Protein AF-A0A6A4BHE4-F1 (afdb_monomer)

InterPro domains:
  IPR054722 Retrovirus-related Pol polyprotein from transposon TNT 1-94-like, beta-barrel domain [PF22936] (3-88)

Foldseek 3Di:
DKAFEDQVDPAWADQDPQQFDPKDWDQPDWDQDLLRAIDHRFIFGKWWWWAAFPVHRPDTDTDIDGRHTHDNPDPHTYDHPNVLVVVVWDWDWDDDPNWTWIWTDDDPGIFIFTQDPNTTMGDTDIDRDDDPPPDDDDDDDDDDDDDDDDPPPDDGPPDDVVSSCCSNDVPPDPVVVVVCVVVVVDPPPDDPPPPPPDDDD

Solvent-accessible surface area (backbone atoms only — not comparable to full-atom values): 12285 Å² total; per-residue (Å²): 93,62,31,34,61,31,79,90,34,79,49,35,35,34,37,55,74,78,44,44,41,86,67,42,72,37,85,84,58,74,46,72,46,69,77,43,48,75,42,63,65,46,42,26,15,29,36,39,34,37,31,57,27,65,86,40,77,89,41,77,40,79,46,78,43,71,68,26,35,57,38,74,83,45,93,62,26,33,39,14,44,55,47,39,43,75,73,59,34,44,82,44,77,50,69,57,95,88,40,52,32,36,36,44,33,44,96,95,45,36,39,65,19,47,55,52,96,94,37,38,34,36,68,34,42,67,49,69,75,79,79,77,79,73,90,71,80,89,78,86,78,91,76,89,81,91,83,80,92,75,86,78,84,72,81,76,84,76,67,52,71,64,56,31,48,45,57,60,42,72,86,58,53,70,73,60,51,53,53,43,61,76,63,62,77,53,93,85,79,72,86,78,76,75,86,84,81,83,77,86,131

Radius of gyration: 22.97 Å; Cα contacts (8 Å, |Δi|>4): 317; chains: 1; bounding box: 51×71×51 Å

Structure (mmCIF, N/CA/C/O backbone):
data_AF-A0A6A4BHE4-F1
#
_entry.id   AF-A0A6A4BHE4-F1
#
loop_
_atom_site.group_PDB
_atom_site.id
_atom_site.type_symbol
_atom_site.label_atom_id
_atom_site.label_alt_id
_atom_site.label_comp_id
_atom_site.label_asym_id
_atom_site.label_entity_id
_atom_site.label_seq_id
_atom_site.pdbx_PDB_ins_code
_atom_site.Cartn_x
_atom_site.Cartn_y
_atom_site.Cartn_z
_atom_site.occupancy
_atom_site.B_iso_or_equiv
_atom_site.auth_seq_id
_atom_site.auth_comp_id
_atom_site.auth_asym_id
_atom_site.auth_atom_id
_atom_site.pdbx_PDB_model_num
ATOM 1 N N . MET A 1 1 ? 7.976 -1.804 11.018 1.00 89.88 1 MET A N 1
ATOM 2 C CA . MET A 1 1 ? 8.073 -1.069 9.736 1.00 89.88 1 MET A CA 1
ATOM 3 C C . MET A 1 1 ? 6.755 -0.355 9.474 1.00 89.88 1 MET A C 1
ATOM 5 O O . MET A 1 1 ? 5.760 -0.693 10.109 1.00 89.88 1 MET A O 1
ATOM 9 N N . GLU A 1 2 ? 6.736 0.619 8.569 1.00 94.19 2 GLU A N 1
ATOM 10 C CA . GLU A 1 2 ? 5.513 1.347 8.215 1.00 94.19 2 GLU A CA 1
ATOM 11 C C . GLU A 1 2 ? 5.258 1.286 6.711 1.00 94.19 2 GLU A C 1
ATOM 13 O O . GLU A 1 2 ? 6.200 1.208 5.915 1.00 94.19 2 GLU A O 1
ATOM 18 N N . TRP A 1 3 ? 3.974 1.302 6.360 1.00 97.06 3 TRP A N 1
ATOM 19 C CA . TRP A 1 3 ? 3.484 1.352 4.990 1.00 97.06 3 TRP A CA 1
ATOM 20 C C . TRP A 1 3 ? 2.522 2.522 4.823 1.00 97.06 3 TRP A C 1
ATOM 22 O O . TRP A 1 3 ? 1.610 2.698 5.631 1.00 97.06 3 TRP A O 1
ATOM 32 N N . VAL A 1 4 ? 2.725 3.322 3.785 1.00 97.75 4 VAL A N 1
ATOM 33 C CA . VAL A 1 4 ? 1.902 4.487 3.462 1.00 97.75 4 VAL A CA 1
ATOM 34 C C . VAL A 1 4 ? 0.798 4.073 2.500 1.00 97.75 4 VAL A C 1
ATOM 36 O O . VAL A 1 4 ? 1.089 3.479 1.470 1.00 97.75 4 VAL A O 1
ATOM 39 N N . LEU A 1 5 ? -0.455 4.411 2.804 1.00 98.00 5 LEU A N 1
ATOM 40 C CA . LEU A 1 5 ? -1.545 4.281 1.836 1.00 98.00 5 LEU A CA 1
ATOM 41 C C . LEU A 1 5 ? -1.393 5.343 0.745 1.00 98.00 5 LEU A C 1
ATOM 43 O O . LEU A 1 5 ? -1.366 6.537 1.055 1.00 98.00 5 LEU A O 1
ATOM 47 N N . ASP A 1 6 ? -1.319 4.900 -0.505 1.00 96.50 6 ASP A N 1
ATOM 48 C CA . ASP A 1 6 ? -1.096 5.753 -1.665 1.00 96.50 6 ASP A CA 1
ATOM 49 C C . ASP A 1 6 ? -2.110 5.441 -2.771 1.00 96.50 6 ASP A C 1
ATOM 51 O O . ASP A 1 6 ? -2.195 4.316 -3.262 1.00 96.50 6 ASP A O 1
ATOM 55 N N . SER A 1 7 ? -2.903 6.446 -3.144 1.00 95.44 7 SER A N 1
ATOM 56 C CA . SER A 1 7 ? -3.890 6.348 -4.222 1.00 95.44 7 SER A CA 1
ATOM 57 C C . SER A 1 7 ? -3.300 6.588 -5.608 1.00 95.44 7 SER A C 1
ATOM 59 O O . SER A 1 7 ? -3.967 6.300 -6.590 1.00 95.44 7 SER A O 1
ATOM 61 N N . ALA A 1 8 ? -2.093 7.152 -5.696 1.00 93.00 8 ALA A N 1
ATOM 62 C CA . ALA A 1 8 ? -1.412 7.402 -6.966 1.00 93.00 8 ALA A CA 1
ATOM 63 C C . ALA A 1 8 ? -0.515 6.230 -7.394 1.00 93.00 8 ALA A C 1
ATOM 65 O O . ALA A 1 8 ? 0.128 6.294 -8.436 1.00 93.00 8 ALA A O 1
ATOM 66 N N . SER A 1 9 ? -0.431 5.182 -6.572 1.00 93.31 9 SER A N 1
ATOM 67 C CA . SER A 1 9 ? 0.378 4.003 -6.851 1.00 93.31 9 SER A CA 1
ATOM 68 C C . SER A 1 9 ? -0.501 2.848 -7.321 1.00 93.31 9 SER A C 1
ATOM 70 O O . SER A 1 9 ? -1.435 2.458 -6.620 1.00 93.31 9 SER A O 1
ATOM 72 N N . ASP A 1 10 ? -0.160 2.260 -8.467 1.00 93.31 10 ASP A N 1
ATOM 73 C CA . ASP A 1 10 ? -0.882 1.115 -9.044 1.00 93.31 10 ASP A CA 1
ATOM 74 C C . ASP A 1 10 ? -0.478 -0.230 -8.423 1.00 93.31 10 ASP A C 1
ATOM 76 O O . ASP A 1 10 ? -1.189 -1.225 -8.561 1.00 93.31 10 ASP A O 1
ATOM 80 N N . VAL A 1 11 ? 0.672 -0.274 -7.739 1.00 94.88 11 VAL A N 1
ATOM 81 C CA . VAL A 1 11 ? 1.256 -1.491 -7.160 1.00 94.88 11 VAL A CA 1
ATOM 82 C C . VAL A 1 11 ? 1.761 -1.250 -5.744 1.00 94.88 11 VAL A C 1
ATOM 84 O O . VAL A 1 11 ? 2.110 -0.140 -5.353 1.00 94.88 11 VAL A O 1
ATOM 87 N N . HIS A 1 12 ? 1.843 -2.308 -4.945 1.00 97.12 12 HIS A N 1
ATOM 88 C CA . HIS A 1 12 ? 2.562 -2.234 -3.678 1.00 97.12 12 HIS A CA 1
ATOM 89 C C . HIS A 1 12 ? 4.058 -2.025 -3.921 1.00 97.12 12 HIS A C 1
ATOM 91 O O . HIS A 1 12 ? 4.633 -2.656 -4.806 1.00 97.12 12 HIS A O 1
ATOM 97 N N . VAL A 1 13 ? 4.705 -1.194 -3.101 1.00 96.19 13 VAL A N 1
ATOM 98 C CA . VAL A 1 13 ? 6.148 -0.926 -3.203 1.00 96.19 13 VAL A CA 1
ATOM 99 C C . VAL A 1 13 ? 6.829 -1.216 -1.875 1.00 96.19 13 VAL A C 1
ATOM 101 O O . VAL A 1 13 ? 6.371 -0.765 -0.827 1.00 96.19 13 VAL A O 1
ATOM 104 N N . CYS A 1 14 ? 7.952 -1.928 -1.912 1.00 95.94 14 CYS A N 1
ATOM 105 C CA . CYS A 1 14 ? 8.791 -2.182 -0.752 1.00 95.94 14 CYS A CA 1
ATOM 106 C C . CYS A 1 14 ? 10.237 -1.753 -1.004 1.00 95.94 14 CYS A C 1
ATOM 108 O O . CYS A 1 14 ? 10.821 -2.069 -2.040 1.00 95.94 14 CYS A O 1
ATOM 110 N N . ASN A 1 15 ? 10.843 -1.076 -0.029 1.00 94.31 15 ASN A N 1
ATOM 111 C CA . ASN A 1 15 ? 12.231 -0.617 -0.117 1.00 94.31 15 ASN A CA 1
ATOM 112 C C . ASN A 1 15 ? 13.251 -1.556 0.541 1.00 94.31 15 ASN A C 1
ATOM 114 O O . ASN A 1 15 ? 14.454 -1.308 0.484 1.00 94.31 15 ASN A O 1
ATOM 118 N N . GLN A 1 16 ? 12.802 -2.661 1.139 1.00 93.25 16 GLN A N 1
ATOM 119 C CA . GLN A 1 16 ? 13.656 -3.587 1.883 1.00 93.25 16 GLN A CA 1
ATOM 120 C C . GLN A 1 16 ? 13.690 -4.966 1.227 1.00 93.25 16 GLN A C 1
ATOM 122 O O . GLN A 1 16 ? 12.718 -5.714 1.241 1.00 93.25 16 GLN A O 1
ATOM 127 N N . ARG A 1 17 ? 14.856 -5.356 0.703 1.00 91.88 17 ARG A N 1
ATOM 128 C CA . ARG A 1 17 ? 15.021 -6.656 0.034 1.00 91.88 17 ARG A CA 1
ATOM 129 C C . ARG A 1 17 ? 14.795 -7.846 0.970 1.00 91.88 17 ARG A C 1
ATOM 131 O O . ARG A 1 17 ? 14.324 -8.883 0.514 1.00 91.88 17 ARG A O 1
ATOM 138 N N . SER A 1 18 ? 15.154 -7.697 2.247 1.00 90.62 18 SER A N 1
ATOM 139 C CA . SER A 1 18 ? 15.149 -8.757 3.265 1.00 90.62 18 SER A CA 1
ATOM 140 C C . SER A 1 18 ? 13.754 -9.203 3.705 1.00 90.62 18 SER A C 1
ATOM 142 O O . SER A 1 18 ? 13.626 -10.287 4.268 1.00 90.62 18 SER A O 1
ATOM 144 N N . VAL A 1 19 ? 12.721 -8.388 3.467 1.00 91.56 19 VAL A N 1
ATOM 145 C CA . VAL A 1 19 ? 11.331 -8.728 3.819 1.00 91.56 19 VAL A CA 1
ATOM 146 C C . VAL A 1 19 ? 10.573 -9.398 2.674 1.00 91.56 19 VAL A C 1
ATOM 148 O O . VAL A 1 19 ? 9.497 -9.946 2.897 1.00 91.56 19 VAL A O 1
ATOM 151 N N . LEU A 1 20 ? 11.131 -9.352 1.462 1.00 93.19 20 LEU A N 1
ATOM 152 C CA . LEU A 1 20 ? 10.553 -9.960 0.272 1.00 93.19 20 LEU A CA 1
ATOM 153 C C . LEU A 1 20 ? 10.987 -11.424 0.150 1.00 93.19 20 LEU A C 1
ATOM 155 O O . LEU A 1 20 ? 12.178 -11.741 0.217 1.00 93.19 20 LEU A O 1
ATOM 159 N N . HIS A 1 21 ? 10.033 -12.301 -0.137 1.00 93.56 21 HIS A N 1
ATOM 160 C CA . HIS A 1 21 ? 10.270 -13.688 -0.537 1.00 93.56 21 HIS A CA 1
ATOM 161 C C . HIS A 1 21 ? 9.753 -13.938 -1.962 1.00 93.56 21 HIS A C 1
ATOM 163 O O . HIS A 1 21 ? 9.083 -13.086 -2.539 1.00 93.56 21 HIS A O 1
ATOM 169 N N . ASN A 1 22 ? 10.100 -15.084 -2.560 1.00 93.69 22 ASN A N 1
ATOM 170 C CA . ASN A 1 22 ? 9.751 -15.427 -3.954 1.00 93.69 22 ASN A CA 1
ATOM 171 C C . ASN A 1 22 ? 10.131 -14.341 -4.974 1.00 93.69 22 ASN A C 1
ATOM 173 O O . ASN A 1 22 ? 9.391 -14.050 -5.918 1.00 93.69 22 ASN A O 1
ATOM 177 N N . VAL A 1 23 ? 11.278 -13.701 -4.749 1.00 94.69 23 VAL A N 1
ATOM 178 C CA . VAL A 1 23 ? 11.678 -12.556 -5.560 1.00 94.69 23 VAL A CA 1
ATOM 179 C C . VAL A 1 23 ? 12.165 -12.996 -6.917 1.00 94.69 23 VAL A C 1
ATOM 181 O O . VAL A 1 23 ? 12.976 -13.912 -7.041 1.00 94.69 23 VAL A O 1
ATOM 184 N N . ARG A 1 24 ? 11.678 -12.286 -7.920 1.00 95.25 24 ARG A N 1
ATOM 185 C CA . ARG A 1 24 ? 11.905 -12.557 -9.326 1.00 95.25 24 ARG A CA 1
ATOM 186 C C . ARG A 1 24 ? 11.903 -11.253 -10.099 1.00 95.25 24 ARG A C 1
ATOM 188 O O . ARG A 1 24 ? 11.480 -10.218 -9.590 1.00 95.25 24 ARG A O 1
ATOM 195 N N . LYS A 1 25 ? 12.392 -11.329 -11.323 1.00 94.38 25 LYS A N 1
ATOM 196 C CA . LYS A 1 25 ? 12.334 -10.231 -12.272 1.00 94.38 25 LYS A CA 1
ATOM 197 C C . LYS A 1 25 ? 10.941 -10.185 -12.900 1.00 94.38 25 LYS A C 1
ATOM 199 O O . LYS A 1 25 ? 10.389 -11.240 -13.216 1.00 94.38 25 LYS A O 1
ATOM 204 N N . ASP A 1 26 ? 10.373 -8.997 -13.030 1.00 91.12 26 ASP A N 1
ATOM 205 C CA . ASP A 1 26 ? 9.157 -8.761 -13.796 1.00 91.12 26 ASP A CA 1
ATOM 206 C C . ASP A 1 26 ? 9.546 -8.297 -15.201 1.00 91.12 26 ASP A C 1
ATOM 208 O O . ASP A 1 26 ? 10.020 -7.181 -15.398 1.00 91.12 26 ASP A O 1
ATOM 212 N N . GLU A 1 27 ? 9.392 -9.201 -16.164 1.00 87.25 27 GLU A N 1
ATOM 213 C CA . GLU A 1 27 ? 9.728 -8.973 -17.576 1.00 87.25 27 GLU A CA 1
ATOM 214 C C . GLU A 1 27 ? 8.494 -8.569 -18.401 1.00 87.25 27 GLU A C 1
ATOM 216 O O . GLU A 1 27 ? 8.580 -8.402 -19.617 1.00 87.25 27 GLU A O 1
ATOM 221 N N . VAL A 1 28 ? 7.324 -8.466 -17.761 1.00 85.44 28 VAL A N 1
ATOM 222 C CA . VAL A 1 28 ? 6.039 -8.241 -18.436 1.00 85.44 28 VAL A CA 1
ATOM 223 C C . VAL A 1 28 ? 5.588 -6.792 -18.291 1.00 85.44 28 VAL A C 1
ATOM 225 O O . VAL A 1 28 ? 5.009 -6.235 -19.224 1.00 85.44 28 VAL A O 1
ATOM 228 N N . HIS A 1 29 ? 5.842 -6.178 -17.134 1.00 87.06 29 HIS A N 1
ATOM 229 C CA . HIS A 1 29 ? 5.351 -4.841 -16.818 1.00 87.06 29 HIS A CA 1
ATOM 230 C C . HIS A 1 29 ? 6.425 -3.755 -16.948 1.00 87.06 29 HIS A C 1
ATOM 232 O O . HIS A 1 29 ? 7.614 -3.976 -16.725 1.00 87.06 29 HIS A O 1
ATOM 238 N N . PHE A 1 30 ? 5.961 -2.543 -17.255 1.00 85.12 30 PHE A N 1
ATOM 239 C CA . PHE A 1 30 ? 6.752 -1.316 -17.241 1.00 85.12 30 PHE A CA 1
ATOM 240 C C . PHE A 1 30 ? 6.314 -0.486 -16.035 1.00 85.12 30 PHE A C 1
ATOM 242 O O . PHE A 1 30 ? 5.123 -0.235 -15.853 1.00 85.12 30 PHE A O 1
ATOM 249 N N . PHE A 1 31 ? 7.267 -0.036 -15.227 1.00 85.44 31 PHE A N 1
ATOM 250 C CA . PHE A 1 31 ? 7.008 0.751 -14.027 1.00 85.44 31 PHE A CA 1
ATOM 251 C C . PHE A 1 31 ? 7.439 2.193 -14.256 1.00 85.44 31 PHE A C 1
ATOM 253 O O . PHE A 1 31 ? 8.624 2.470 -14.440 1.00 85.44 31 PHE A O 1
ATOM 260 N N . GLN A 1 32 ? 6.496 3.130 -14.224 1.00 85.50 32 GLN A N 1
ATOM 261 C CA . GLN A 1 32 ? 6.826 4.550 -14.269 1.00 85.50 32 GLN A CA 1
ATOM 262 C C . GLN A 1 32 ? 7.002 5.088 -12.849 1.00 85.50 32 GLN A C 1
ATOM 264 O O . GLN A 1 32 ? 6.069 5.104 -12.049 1.00 85.50 32 GLN A O 1
ATOM 269 N N . GLY A 1 33 ? 8.223 5.509 -12.523 1.00 79.81 33 GLY A N 1
ATOM 270 C CA . GLY A 1 33 ? 8.521 6.132 -11.239 1.00 79.81 33 GLY A CA 1
ATOM 271 C C . GLY A 1 33 ? 8.035 7.580 -11.162 1.00 79.81 33 GLY A C 1
ATOM 272 O O . GLY A 1 33 ? 7.815 8.246 -12.174 1.00 79.81 33 GLY A O 1
ATOM 273 N N . TYR A 1 34 ? 7.973 8.119 -9.942 1.00 72.25 34 TYR A N 1
ATOM 274 C CA . TYR A 1 34 ? 7.701 9.546 -9.702 1.00 72.25 34 TYR A CA 1
ATOM 275 C C . TYR A 1 34 ? 8.764 10.476 -10.320 1.00 72.25 34 TYR A C 1
ATOM 277 O O . TYR A 1 34 ? 8.548 11.675 -10.476 1.00 72.25 34 TYR A O 1
ATOM 285 N N . ASP A 1 35 ? 9.940 9.936 -10.654 1.00 74.69 35 ASP A N 1
ATOM 286 C CA . ASP A 1 35 ? 11.012 10.646 -11.350 1.00 74.69 35 ASP A CA 1
ATOM 287 C C . ASP A 1 35 ? 10.723 10.841 -12.850 1.00 74.69 35 ASP A C 1
ATOM 289 O O . ASP A 1 35 ? 11.516 11.504 -13.533 1.00 74.69 35 ASP A O 1
ATOM 293 N N . GLY A 1 36 ? 9.601 10.294 -13.333 1.00 74.50 36 GLY A N 1
ATOM 294 C CA . GLY A 1 36 ? 9.151 10.292 -14.719 1.00 74.50 36 GLY A CA 1
ATOM 295 C C . GLY A 1 36 ? 9.810 9.215 -15.577 1.00 74.50 36 GLY A C 1
ATOM 296 O O . GLY A 1 36 ? 9.470 9.087 -16.752 1.00 74.50 36 GLY A O 1
ATOM 297 N N . ASN A 1 37 ? 10.742 8.437 -15.018 1.00 77.75 37 ASN A N 1
ATOM 298 C CA . ASN A 1 37 ? 11.444 7.405 -15.764 1.00 77.75 37 ASN A CA 1
ATOM 299 C C . ASN A 1 37 ? 10.615 6.122 -15.782 1.00 77.75 37 ASN A C 1
ATOM 301 O O . ASN A 1 37 ? 10.235 5.599 -14.733 1.00 77.75 37 ASN A O 1
ATOM 305 N N . ALA A 1 38 ? 10.393 5.592 -16.982 1.00 81.88 38 ALA A N 1
ATOM 306 C CA . ALA A 1 38 ? 9.943 4.223 -17.146 1.00 81.88 38 ALA A CA 1
ATOM 307 C C . ALA A 1 38 ? 11.112 3.272 -16.868 1.00 81.88 38 ALA A C 1
ATOM 309 O O . ALA A 1 38 ? 12.238 3.489 -17.330 1.00 81.88 38 ALA A O 1
ATOM 310 N N . ARG A 1 39 ? 10.835 2.233 -16.090 1.00 84.44 39 ARG A N 1
ATOM 311 C CA . ARG A 1 39 ? 11.767 1.169 -15.753 1.00 84.44 39 ARG A CA 1
ATOM 312 C C . ARG A 1 39 ? 11.141 -0.156 -16.145 1.00 84.44 39 ARG A C 1
ATOM 314 O O . ARG A 1 39 ? 9.984 -0.428 -15.839 1.00 84.44 39 ARG A O 1
ATOM 321 N N . GLU A 1 40 ? 11.917 -0.944 -16.857 1.00 84.88 40 GLU A N 1
ATOM 322 C CA . GLU A 1 40 ? 11.604 -2.323 -17.205 1.00 84.88 40 GLU A CA 1
ATOM 323 C C . GLU A 1 40 ? 12.394 -3.233 -16.279 1.00 84.88 40 GLU A C 1
ATOM 325 O O . GLU A 1 40 ? 13.343 -2.779 -15.628 1.00 84.88 40 GLU A O 1
ATOM 330 N N . ASP A 1 41 ? 12.082 -4.529 -16.301 1.00 84.69 41 ASP A N 1
ATOM 331 C CA . ASP A 1 41 ? 13.001 -5.531 -15.768 1.00 84.69 41 ASP A CA 1
ATOM 332 C C . ASP A 1 41 ? 13.242 -5.397 -14.247 1.00 84.69 41 ASP A C 1
ATOM 334 O O . ASP A 1 41 ? 14.263 -5.848 -13.715 1.00 84.69 41 ASP A O 1
ATOM 338 N N . GLU A 1 42 ? 12.291 -4.773 -13.549 1.00 92.06 42 GLU A N 1
ATOM 339 C CA . GLU A 1 42 ? 12.341 -4.521 -12.114 1.00 92.06 42 GLU A CA 1
ATOM 340 C C . GLU A 1 42 ? 12.092 -5.801 -11.311 1.00 92.06 42 GLU A C 1
ATOM 342 O O . GLU A 1 42 ? 11.513 -6.779 -11.785 1.00 92.06 42 GLU A O 1
ATOM 347 N N . TYR A 1 43 ? 12.534 -5.813 -10.056 1.00 94.50 43 TYR A N 1
ATOM 348 C CA . TYR A 1 43 ? 12.308 -6.961 -9.185 1.00 94.50 43 TYR A CA 1
ATOM 349 C C . TYR A 1 43 ? 10.972 -6.839 -8.462 1.00 94.50 43 TYR A C 1
ATOM 351 O O . TYR A 1 43 ? 10.687 -5.825 -7.830 1.00 94.50 43 TYR A O 1
ATOM 359 N N . VAL A 1 44 ? 10.195 -7.916 -8.467 1.00 96.19 44 VAL A N 1
ATOM 360 C CA . VAL A 1 44 ? 8.977 -8.058 -7.665 1.00 96.19 44 VAL A CA 1
ATOM 361 C C . VAL A 1 44 ? 9.109 -9.246 -6.725 1.00 96.19 44 VAL A C 1
ATOM 363 O O . VAL A 1 44 ? 9.836 -10.206 -6.988 1.00 96.19 44 VAL A O 1
ATOM 366 N N . GLY A 1 45 ? 8.398 -9.198 -5.610 1.00 95.56 45 GLY A N 1
ATOM 367 C CA . GLY A 1 45 ? 8.357 -10.283 -4.644 1.00 95.56 45 GLY A CA 1
ATOM 368 C C . GLY A 1 45 ? 7.061 -10.290 -3.869 1.00 95.56 45 GLY A C 1
ATOM 369 O O . GLY A 1 45 ? 6.200 -9.438 -4.054 1.00 95.56 45 GLY A O 1
ATOM 370 N N . ASP A 1 46 ? 6.941 -11.241 -2.965 1.00 96.06 46 ASP A N 1
ATOM 371 C CA . ASP A 1 46 ? 5.800 -11.314 -2.073 1.00 96.06 46 ASP A CA 1
ATOM 372 C C . ASP A 1 46 ? 6.244 -10.888 -0.665 1.00 96.06 46 ASP A C 1
ATOM 374 O O . ASP A 1 46 ? 7.383 -11.129 -0.253 1.00 96.06 46 ASP A O 1
ATOM 378 N N . VAL A 1 47 ? 5.347 -10.246 0.079 1.00 95.25 47 VAL A N 1
ATOM 379 C CA . VAL A 1 47 ? 5.562 -9.823 1.467 1.00 95.25 47 VAL A CA 1
ATOM 380 C C . VAL A 1 47 ? 4.411 -10.327 2.315 1.00 95.25 47 VAL A C 1
ATOM 382 O O . VAL A 1 47 ? 3.252 -10.145 1.962 1.00 95.25 47 VAL A O 1
ATOM 385 N N . THR A 1 48 ? 4.711 -1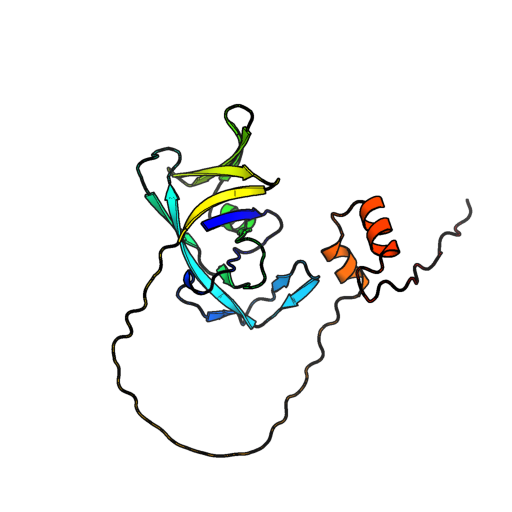0.883 3.486 1.00 94.88 48 THR A N 1
ATOM 386 C CA . THR A 1 48 ? 3.689 -11.131 4.509 1.00 94.88 48 THR A CA 1
ATOM 387 C C . THR A 1 48 ? 3.861 -10.146 5.659 1.00 94.88 48 THR A C 1
ATOM 389 O O . THR A 1 48 ? 4.870 -10.176 6.369 1.00 94.88 48 THR A O 1
ATOM 392 N N . LEU A 1 49 ? 2.867 -9.284 5.870 1.00 93.75 49 LEU A N 1
ATOM 393 C CA . LEU A 1 49 ? 2.831 -8.352 6.995 1.00 93.75 49 LEU A CA 1
ATOM 394 C C . LEU A 1 49 ? 2.083 -8.963 8.177 1.00 93.75 49 LEU A C 1
ATOM 396 O O . LEU A 1 49 ? 1.013 -9.535 8.012 1.00 93.75 49 LEU A O 1
ATOM 400 N N . ARG A 1 50 ? 2.619 -8.805 9.386 1.00 92.62 50 ARG A N 1
ATOM 401 C CA . ARG A 1 50 ? 1.879 -8.978 10.637 1.00 92.62 50 ARG A CA 1
ATOM 402 C C . ARG A 1 50 ? 1.353 -7.633 11.085 1.00 92.62 50 ARG A C 1
ATOM 404 O O . ARG A 1 50 ? 2.131 -6.688 11.240 1.00 92.62 50 ARG A O 1
ATOM 411 N N . VAL A 1 51 ? 0.048 -7.559 11.277 1.00 92.38 51 VAL A N 1
ATOM 412 C CA . VAL A 1 51 ? -0.661 -6.332 11.632 1.00 92.38 51 VAL A CA 1
ATOM 413 C C . VAL A 1 51 ? -1.664 -6.650 12.730 1.00 92.38 51 VAL A C 1
ATOM 415 O O . VAL A 1 51 ? -2.255 -7.727 12.740 1.00 92.38 51 VAL A O 1
ATOM 418 N N . THR A 1 52 ? -1.848 -5.728 13.665 1.00 89.62 52 THR A N 1
ATOM 419 C CA . THR A 1 52 ? -2.884 -5.848 14.692 1.00 89.62 52 THR A CA 1
ATOM 420 C C . THR A 1 52 ? -4.258 -5.578 14.085 1.00 89.62 52 THR A C 1
ATOM 422 O O . THR A 1 52 ? -4.452 -4.557 13.425 1.00 89.62 52 THR A O 1
ATOM 425 N N . ASP A 1 53 ? -5.213 -6.471 14.334 1.00 88.38 53 ASP A N 1
ATOM 426 C CA . ASP A 1 53 ? -6.618 -6.234 14.001 1.00 88.38 53 ASP A CA 1
ATOM 427 C C . ASP A 1 53 ? -7.195 -5.170 14.945 1.00 88.38 53 ASP A C 1
ATOM 429 O O . ASP A 1 53 ? -7.159 -5.315 16.169 1.00 88.38 53 ASP A O 1
ATOM 433 N N . ASN A 1 54 ? -7.745 -4.092 14.387 1.00 87.50 54 ASN A N 1
ATOM 434 C CA . ASN A 1 54 ? -8.319 -3.007 15.175 1.00 87.50 54 ASN A CA 1
ATOM 435 C C . ASN A 1 54 ? -9.562 -3.452 15.966 1.00 87.50 54 ASN A C 1
ATOM 437 O O . ASN A 1 54 ? -9.853 -2.893 17.022 1.00 87.50 54 ASN A O 1
ATOM 441 N N . THR A 1 55 ? -10.278 -4.481 15.500 1.00 84.38 55 THR A N 1
ATOM 442 C CA . THR A 1 55 ? -11.426 -5.059 16.219 1.00 84.38 55 THR A CA 1
ATOM 443 C C . THR A 1 55 ? -11.007 -6.016 17.334 1.00 84.38 55 THR A C 1
ATOM 445 O O . THR A 1 55 ? -11.760 -6.235 18.284 1.00 84.38 55 THR A O 1
ATOM 448 N N . LYS A 1 56 ? -9.799 -6.585 17.234 1.00 86.19 56 LYS A N 1
ATOM 449 C CA . LYS A 1 56 ? -9.236 -7.559 18.176 1.00 86.19 56 LYS A CA 1
ATOM 450 C C . LYS A 1 56 ? -7.773 -7.204 18.453 1.00 86.19 56 LYS A C 1
ATOM 452 O O . LYS A 1 56 ? -6.881 -7.858 17.919 1.00 86.19 56 LYS A O 1
ATOM 457 N N . PRO A 1 57 ? -7.499 -6.233 19.343 1.00 76.19 57 PRO A N 1
ATOM 458 C CA . PRO A 1 57 ? -6.150 -5.693 19.547 1.00 76.19 57 PRO A CA 1
ATOM 459 C C . PRO A 1 57 ? -5.095 -6.714 20.002 1.00 76.19 57 PRO A C 1
ATOM 461 O O . PRO A 1 57 ? -3.898 -6.459 19.908 1.00 76.19 57 PRO A O 1
ATOM 464 N N . HIS A 1 58 ? -5.526 -7.871 20.508 1.00 77.38 58 HIS A N 1
ATOM 465 C CA . HIS A 1 58 ? -4.652 -8.968 20.931 1.00 77.38 58 HIS A CA 1
ATOM 466 C C . HIS A 1 58 ? -4.404 -10.015 19.834 1.00 77.38 58 HIS A C 1
ATOM 468 O O . HIS A 1 58 ? -3.623 -10.940 20.044 1.00 77.38 58 HIS A O 1
ATOM 474 N N . ALA A 1 59 ? -5.067 -9.896 18.681 1.00 79.69 59 ALA A N 1
ATOM 475 C CA . ALA A 1 59 ? -4.904 -10.790 17.548 1.00 79.69 59 ALA A CA 1
ATOM 476 C C . ALA A 1 59 ? -3.971 -10.160 16.504 1.00 79.69 59 ALA A C 1
ATOM 478 O O . ALA A 1 59 ? -4.233 -9.077 15.976 1.00 79.69 59 ALA A O 1
ATOM 479 N N . GLU A 1 60 ? -2.884 -10.863 16.186 1.00 83.50 60 GLU A N 1
ATOM 480 C CA . GLU A 1 60 ? -2.067 -10.558 15.013 1.00 83.50 60 GLU A CA 1
ATOM 481 C C . GLU A 1 60 ? -2.654 -11.246 13.781 1.00 83.50 60 GLU A C 1
ATOM 483 O O . GLU A 1 60 ? -2.837 -12.465 13.754 1.00 83.50 60 GLU A O 1
ATOM 488 N N . LEU A 1 61 ? -2.889 -10.465 12.735 1.00 89.12 61 LEU A N 1
ATOM 489 C CA . LEU A 1 61 ? -3.268 -10.948 11.421 1.00 89.12 61 LEU A CA 1
ATOM 490 C C . LEU A 1 61 ? -2.045 -11.006 10.509 1.00 89.12 61 LEU A C 1
ATOM 492 O O . LEU A 1 61 ? -1.214 -10.098 10.512 1.00 89.12 61 LEU A O 1
ATOM 496 N N . LYS A 1 62 ? -1.962 -12.056 9.687 1.00 90.94 62 LYS A N 1
ATOM 497 C CA . LYS A 1 62 ? -1.003 -12.143 8.583 1.00 90.94 62 LYS A CA 1
ATOM 498 C C . LYS A 1 62 ? -1.676 -11.702 7.286 1.00 90.94 62 LYS A C 1
ATOM 500 O O . LYS A 1 62 ? -2.655 -12.313 6.871 1.00 90.94 62 LYS A O 1
ATOM 505 N N . LEU A 1 63 ? -1.126 -10.674 6.656 1.00 91.56 63 LEU A N 1
ATOM 506 C CA . LEU A 1 63 ? -1.587 -10.096 5.400 1.00 91.56 63 LEU A CA 1
ATOM 507 C C . LEU A 1 63 ? -0.555 -10.378 4.304 1.00 91.56 63 LEU A C 1
ATOM 509 O O . LEU A 1 63 ? 0.509 -9.748 4.310 1.00 91.56 63 LEU A O 1
ATOM 513 N N . PRO A 1 64 ? -0.814 -11.347 3.412 1.00 93.62 64 PRO A N 1
ATOM 514 C CA . PRO A 1 64 ? 0.047 -11.597 2.269 1.00 93.62 64 PRO A CA 1
ATOM 515 C C . PRO A 1 64 ? -0.227 -10.576 1.159 1.00 93.62 64 PRO A C 1
ATOM 517 O O . PRO A 1 64 ? -1.373 -10.345 0.786 1.00 93.62 64 PRO A O 1
ATOM 520 N N . PHE A 1 65 ? 0.838 -10.014 0.600 1.00 95.00 65 PHE A N 1
ATOM 521 C CA . PHE A 1 65 ? 0.828 -9.205 -0.613 1.00 95.00 65 PHE A CA 1
ATOM 522 C C . PHE A 1 65 ? 1.738 -9.868 -1.638 1.00 95.00 65 PHE A C 1
ATOM 524 O O . PHE A 1 65 ? 2.883 -10.199 -1.329 1.00 95.00 65 PHE A O 1
ATOM 531 N N . THR A 1 66 ? 1.236 -10.064 -2.850 1.00 94.75 66 THR A N 1
ATOM 532 C CA . THR A 1 66 ? 1.990 -10.640 -3.969 1.00 94.75 66 THR A CA 1
ATOM 533 C C . THR A 1 66 ? 2.387 -9.558 -4.959 1.00 94.75 66 THR A C 1
ATOM 535 O O . THR A 1 66 ? 1.707 -8.539 -5.052 1.00 94.75 66 THR A O 1
ATOM 538 N N . ASN A 1 67 ? 3.435 -9.803 -5.746 1.00 94.81 67 ASN A N 1
ATOM 539 C CA . ASN A 1 67 ? 3.875 -8.892 -6.819 1.00 94.81 67 ASN A CA 1
ATOM 540 C C . ASN A 1 67 ? 4.205 -7.473 -6.317 1.00 94.81 67 ASN A C 1
ATOM 542 O O . ASN A 1 67 ? 3.972 -6.481 -7.001 1.00 94.81 67 ASN A O 1
ATOM 546 N N . VAL A 1 68 ? 4.743 -7.374 -5.104 1.00 96.50 68 VAL A N 1
ATOM 547 C CA . VAL A 1 68 ? 5.230 -6.132 -4.511 1.00 96.50 68 VAL A CA 1
ATOM 548 C C . VAL A 1 68 ? 6.509 -5.713 -5.230 1.00 96.50 68 VAL A C 1
ATOM 550 O O . VAL A 1 68 ? 7.496 -6.453 -5.222 1.00 96.50 68 VAL A O 1
ATOM 553 N N . LEU A 1 69 ? 6.505 -4.517 -5.813 1.00 96.25 69 LEU A N 1
ATOM 554 C CA . LEU A 1 69 ? 7.659 -3.927 -6.480 1.00 96.25 69 LEU A CA 1
ATOM 555 C C . LEU A 1 69 ? 8.766 -3.630 -5.465 1.00 96.25 69 LEU A C 1
ATOM 557 O O . LEU A 1 69 ? 8.555 -2.925 -4.475 1.00 96.25 69 LEU A O 1
ATOM 561 N N . PHE A 1 70 ? 9.966 -4.136 -5.723 1.00 95.50 70 PHE A N 1
ATOM 562 C CA . PHE A 1 70 ? 11.149 -3.796 -4.954 1.00 95.50 70 PHE A CA 1
ATOM 563 C C . PHE A 1 70 ? 11.779 -2.514 -5.498 1.00 95.50 70 PHE A C 1
ATOM 565 O O . PHE A 1 70 ? 12.283 -2.487 -6.613 1.00 95.50 70 PHE A O 1
ATOM 572 N N . SER A 1 71 ? 11.808 -1.462 -4.682 1.00 93.12 71 SER A N 1
ATOM 573 C CA . SER A 1 71 ? 12.445 -0.192 -5.031 1.00 93.12 71 SER A CA 1
ATOM 574 C C . SER A 1 71 ? 13.321 0.290 -3.871 1.00 93.12 71 SER A C 1
ATOM 576 O O . SER A 1 71 ? 12.821 0.933 -2.946 1.00 93.12 71 SER A O 1
ATOM 578 N N . PRO A 1 72 ? 14.636 -0.011 -3.869 1.00 91.19 72 PRO A N 1
ATOM 579 C CA . PRO A 1 72 ? 15.523 0.295 -2.741 1.00 91.19 72 PRO A CA 1
ATOM 580 C C . PRO A 1 72 ? 15.691 1.797 -2.488 1.00 91.19 72 PRO A C 1
ATOM 582 O O . PRO A 1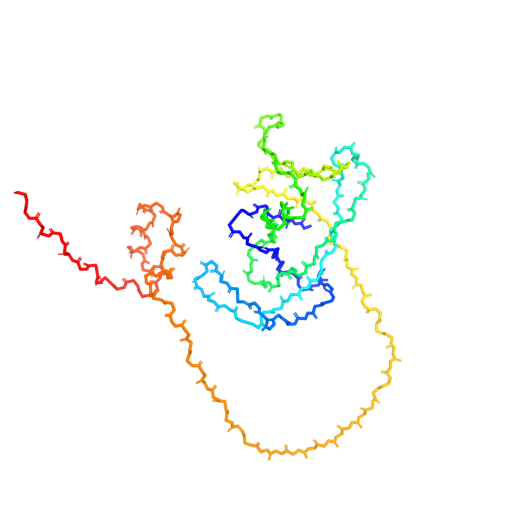 72 ? 16.061 2.203 -1.391 1.00 91.19 72 PRO A O 1
ATOM 585 N N . THR A 1 73 ? 15.426 2.626 -3.498 1.00 88.50 73 THR A N 1
ATOM 586 C CA . THR A 1 73 ? 15.490 4.088 -3.400 1.00 88.50 73 THR A CA 1
ATOM 587 C C . THR A 1 73 ? 14.170 4.712 -2.950 1.00 88.50 73 THR A C 1
ATOM 589 O O . THR A 1 73 ? 14.110 5.929 -2.790 1.00 88.50 73 THR A O 1
ATOM 592 N N . ALA A 1 74 ? 13.098 3.925 -2.787 1.00 89.25 74 ALA A N 1
ATOM 593 C CA . ALA A 1 74 ? 11.810 4.457 -2.364 1.00 89.25 74 ALA A CA 1
ATOM 594 C C . ALA A 1 74 ? 11.876 4.933 -0.898 1.00 89.25 74 ALA A C 1
ATOM 596 O O . ALA A 1 74 ? 12.332 4.186 -0.025 1.00 89.25 74 ALA A O 1
ATOM 597 N N . PRO A 1 75 ? 11.404 6.158 -0.598 1.00 90.00 75 PRO A N 1
ATOM 598 C CA . PRO A 1 75 ? 11.505 6.730 0.744 1.00 90.00 75 PRO A CA 1
ATOM 599 C C . PRO A 1 75 ? 10.612 6.016 1.769 1.00 90.00 75 PRO A C 1
ATOM 60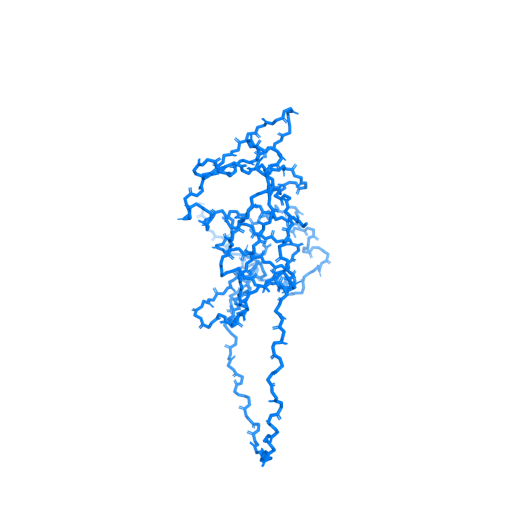1 O O . PRO A 1 75 ? 10.964 5.934 2.941 1.00 90.00 75 PRO A O 1
ATOM 604 N N . ASP A 1 76 ? 9.478 5.471 1.329 1.00 93.50 76 ASP A N 1
ATOM 605 C CA . ASP A 1 76 ? 8.515 4.738 2.149 1.00 93.50 76 ASP A CA 1
ATOM 606 C C . ASP A 1 76 ? 8.092 3.449 1.422 1.00 93.50 76 ASP A C 1
ATOM 608 O O . ASP A 1 76 ? 8.146 3.378 0.193 1.00 93.50 76 ASP A O 1
ATOM 612 N N . ASN A 1 77 ? 7.619 2.446 2.173 1.00 96.19 77 ASN A N 1
ATOM 613 C CA . ASN A 1 77 ? 6.851 1.347 1.579 1.00 96.19 77 ASN A CA 1
ATOM 614 C C . ASN A 1 77 ? 5.435 1.844 1.266 1.00 96.19 77 ASN A C 1
ATOM 616 O O . ASN A 1 77 ? 4.856 2.573 2.078 1.00 96.19 77 ASN A O 1
ATOM 620 N N . LEU A 1 78 ? 4.864 1.430 0.138 1.00 97.06 78 LEU A N 1
ATOM 621 C CA . LEU A 1 78 ? 3.573 1.918 -0.346 1.00 97.06 78 LEU A CA 1
ATOM 622 C C . LEU A 1 78 ? 2.538 0.796 -0.405 1.00 97.06 78 LEU A C 1
ATOM 624 O O . LEU A 1 78 ? 2.770 -0.270 -0.976 1.00 97.06 78 LEU A O 1
ATOM 628 N N . LEU A 1 79 ? 1.370 1.061 0.169 1.00 97.56 79 LEU A N 1
ATOM 629 C CA . LEU A 1 79 ? 0.144 0.311 -0.048 1.00 97.56 79 LEU A CA 1
ATOM 630 C C . LEU A 1 79 ? -0.643 1.005 -1.159 1.00 97.56 79 LEU A C 1
ATOM 632 O O . LEU A 1 79 ? -1.256 2.041 -0.907 1.00 97.56 79 LEU A O 1
ATOM 636 N N . SER A 1 80 ? -0.637 0.429 -2.362 1.00 97.56 80 SER A N 1
ATOM 637 C CA . SER A 1 80 ? -1.531 0.845 -3.440 1.00 97.56 80 SER A CA 1
ATOM 638 C C . SER A 1 80 ? -2.986 0.714 -2.996 1.00 97.56 80 SER A C 1
ATOM 640 O O . SER A 1 80 ? -3.440 -0.375 -2.633 1.00 97.56 80 SER A O 1
ATOM 642 N N . MET A 1 81 ? -3.703 1.837 -3.015 1.00 97.38 81 MET A N 1
ATOM 643 C CA . MET A 1 81 ? -5.140 1.875 -2.754 1.00 97.38 81 MET A CA 1
ATOM 644 C C . MET A 1 81 ? -5.907 1.080 -3.812 1.00 97.38 81 MET A C 1
ATOM 646 O O . MET A 1 81 ? -6.762 0.280 -3.452 1.00 97.38 81 MET A O 1
ATOM 650 N N . ASP A 1 82 ? -5.538 1.234 -5.085 1.00 95.88 82 ASP A N 1
ATOM 651 C CA . ASP A 1 82 ? -6.155 0.513 -6.201 1.00 95.88 82 ASP A CA 1
ATOM 652 C C . ASP A 1 82 ? -5.997 -1.012 -6.055 1.00 95.88 82 ASP A C 1
ATOM 654 O O . ASP A 1 82 ? -6.971 -1.756 -6.173 1.00 95.88 82 ASP A O 1
ATOM 658 N N . THR A 1 83 ? -4.792 -1.493 -5.717 1.00 96.50 83 THR A N 1
ATOM 659 C CA . THR A 1 83 ? -4.562 -2.932 -5.498 1.00 96.50 83 THR A CA 1
ATOM 660 C C . THR A 1 83 ? -5.403 -3.459 -4.331 1.00 96.50 83 THR A C 1
ATOM 662 O O . THR A 1 83 ? -5.981 -4.541 -4.426 1.00 96.50 83 THR A O 1
ATOM 665 N N . LEU A 1 84 ? -5.514 -2.691 -3.241 1.00 96.75 84 LEU A N 1
ATOM 666 C CA . LEU A 1 84 ? -6.352 -3.050 -2.096 1.00 96.75 84 LEU A CA 1
ATOM 667 C C . LEU A 1 84 ? -7.836 -3.125 -2.485 1.00 96.75 84 LEU A C 1
ATOM 669 O O . LEU A 1 84 ? -8.502 -4.108 -2.164 1.00 96.75 84 LEU A O 1
ATOM 673 N N . GLU A 1 85 ? -8.356 -2.119 -3.186 1.00 96.62 85 GLU A N 1
ATOM 674 C CA . GLU A 1 85 ? -9.760 -2.070 -3.604 1.00 96.62 85 GLU A CA 1
ATOM 675 C C . GLU A 1 85 ? -10.107 -3.198 -4.586 1.00 96.62 85 GLU A C 1
ATOM 677 O O . GLU A 1 85 ? -11.144 -3.848 -4.428 1.00 96.62 85 GLU A O 1
ATOM 682 N N . ARG A 1 86 ? -9.212 -3.519 -5.534 1.00 95.69 86 ARG A N 1
ATOM 683 C CA . ARG A 1 86 ? -9.359 -4.684 -6.428 1.00 95.69 86 ARG A CA 1
ATOM 684 C C . ARG A 1 86 ? -9.344 -6.017 -5.680 1.00 95.69 86 ARG A C 1
ATOM 686 O O . ARG A 1 86 ? -10.047 -6.941 -6.082 1.00 95.69 86 ARG A O 1
ATOM 693 N N . ASP A 1 87 ? -8.599 -6.111 -4.579 1.00 94.94 87 ASP A N 1
ATOM 694 C CA . ASP A 1 87 ? -8.619 -7.261 -3.665 1.00 94.94 87 ASP A CA 1
ATOM 695 C C . ASP A 1 87 ? -9.829 -7.234 -2.696 1.00 94.94 87 ASP A C 1
ATOM 697 O O . ASP A 1 87 ? -9.940 -8.058 -1.789 1.00 94.94 87 ASP A O 1
ATOM 701 N N . GLY A 1 88 ? -10.779 -6.312 -2.874 1.00 96.06 88 GLY A N 1
ATOM 702 C CA . GLY A 1 88 ? -12.024 -6.257 -2.104 1.00 96.06 88 GLY A CA 1
ATOM 703 C C . GLY A 1 88 ? -11.906 -5.558 -0.749 1.00 96.06 88 GLY A C 1
ATOM 704 O O . GLY A 1 88 ? -12.811 -5.672 0.081 1.00 96.06 88 GLY A O 1
ATOM 705 N N . TRP A 1 89 ? -10.815 -4.831 -0.501 1.00 97.25 89 TRP A N 1
ATOM 706 C CA . TRP A 1 89 ? -10.726 -3.949 0.657 1.00 97.25 89 TRP A CA 1
ATOM 707 C C . TRP A 1 89 ? -11.566 -2.693 0.452 1.00 97.25 89 TRP A C 1
ATOM 709 O O . TRP A 1 89 ? -11.586 -2.089 -0.614 1.00 97.25 89 TRP A O 1
ATOM 719 N N . VAL A 1 90 ? -12.214 -2.249 1.521 1.00 97.75 90 VAL A N 1
ATOM 720 C CA . VAL A 1 90 ? -12.950 -0.989 1.563 1.00 97.75 90 VAL A CA 1
ATOM 721 C C . VAL A 1 90 ? -12.152 0.029 2.361 1.00 97.75 90 VAL A C 1
ATOM 723 O O . VAL A 1 90 ? -11.850 -0.188 3.539 1.00 97.75 90 VAL A O 1
ATOM 726 N N . VAL A 1 91 ? -11.865 1.165 1.731 1.00 97.12 91 VAL A N 1
ATOM 727 C CA . VAL A 1 91 ? -11.154 2.295 2.331 1.00 97.12 91 VAL A CA 1
ATOM 728 C C . VAL A 1 91 ? -12.163 3.273 2.928 1.00 97.12 91 VAL A C 1
ATOM 730 O O . VAL A 1 91 ? -13.092 3.722 2.257 1.00 97.12 91 VAL A O 1
ATOM 733 N N . LYS A 1 92 ? -12.006 3.628 4.206 1.00 97.12 92 LYS A N 1
ATOM 734 C CA . LYS A 1 92 ? -12.844 4.640 4.869 1.00 97.12 92 LYS A CA 1
ATOM 735 C C . LYS A 1 92 ? -11.999 5.630 5.642 1.00 97.12 92 LYS A C 1
ATOM 737 O O . LYS A 1 92 ? -11.144 5.237 6.424 1.00 97.12 92 LYS A O 1
ATOM 742 N N . PHE A 1 93 ? -12.297 6.914 5.501 1.00 97.50 93 PHE A N 1
ATOM 743 C CA . PHE A 1 93 ? -11.625 7.978 6.244 1.00 97.50 93 PHE A CA 1
ATOM 744 C C . PHE A 1 93 ? -12.505 8.506 7.371 1.00 97.50 93 PHE A C 1
ATOM 746 O O . PHE A 1 93 ? -13.730 8.535 7.264 1.00 97.50 93 PHE A O 1
ATOM 753 N N . GLY A 1 94 ? -11.875 8.984 8.438 1.00 96.88 94 GLY A N 1
ATOM 754 C CA . GLY A 1 94 ? -12.583 9.668 9.511 1.00 96.88 94 GLY A CA 1
ATOM 755 C C . GLY A 1 94 ? -11.654 10.141 10.612 1.00 96.88 94 GLY A C 1
ATOM 756 O O . GLY A 1 94 ? -10.512 10.533 10.352 1.00 96.88 94 GLY A O 1
ATOM 757 N N . PHE A 1 95 ? -12.175 10.144 11.837 1.00 96.75 95 PHE A N 1
ATOM 758 C CA . PHE A 1 95 ? -11.496 10.702 12.997 1.00 96.75 95 PHE A CA 1
ATOM 759 C C . PHE A 1 95 ? -11.637 9.802 14.224 1.00 96.75 95 PHE A C 1
ATOM 761 O O . PHE A 1 95 ? -12.703 9.243 14.467 1.00 96.75 95 PHE A O 1
ATOM 768 N N . ILE A 1 96 ? -10.574 9.731 15.023 1.00 94.00 96 ILE A N 1
ATOM 769 C CA . ILE A 1 96 ? -10.578 9.192 16.389 1.00 94.00 96 ILE A CA 1
ATOM 770 C C . ILE A 1 96 ? -9.988 10.281 17.279 1.00 94.00 96 ILE A C 1
ATOM 772 O O . ILE A 1 96 ? -8.854 10.684 17.052 1.00 94.00 96 ILE A O 1
ATOM 776 N N . ASN A 1 97 ? -10.730 10.784 18.269 1.00 94.06 97 ASN A N 1
ATOM 777 C CA . ASN A 1 97 ? -10.251 11.837 19.182 1.00 94.06 97 ASN A CA 1
ATOM 778 C C . ASN A 1 97 ? -9.604 13.032 18.443 1.00 94.06 97 ASN A C 1
ATOM 780 O O . ASN A 1 97 ? -8.495 13.450 18.766 1.00 94.06 97 ASN A O 1
ATOM 784 N N . SER A 1 98 ? -10.268 13.532 17.393 1.00 93.94 98 SER A N 1
ATOM 785 C CA . SER A 1 98 ? -9.786 14.609 16.502 1.00 93.94 98 SER A CA 1
ATOM 786 C C . SER A 1 98 ? -8.552 14.285 15.641 1.00 93.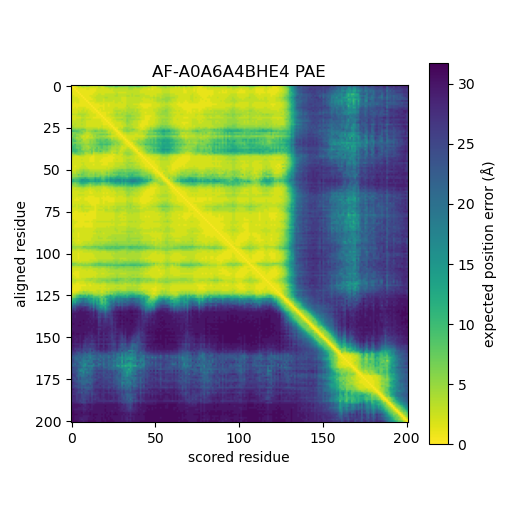94 98 SER A C 1
ATOM 788 O O . SER A 1 98 ? -8.189 15.079 14.773 1.00 93.94 98 SER A O 1
ATOM 790 N N . GLN A 1 99 ? -7.942 13.109 15.790 1.00 95.56 99 GLN A N 1
ATOM 791 C CA . GLN A 1 99 ? -6.881 12.618 14.915 1.00 95.56 99 GLN A CA 1
ATOM 792 C C . GLN A 1 99 ? -7.490 12.032 13.637 1.00 95.56 99 GLN A C 1
ATOM 794 O O . GLN A 1 99 ? -8.381 11.186 13.706 1.00 95.56 99 GLN A O 1
ATOM 799 N N . ARG A 1 100 ? -7.000 12.444 12.457 1.00 97.62 100 ARG A N 1
ATOM 800 C CA . ARG A 1 100 ? -7.413 11.826 11.185 1.00 97.62 100 ARG A CA 1
ATOM 801 C C . ARG A 1 100 ? -6.891 10.399 11.091 1.00 97.62 100 ARG A C 1
ATOM 803 O O . ARG A 1 100 ? -5.710 10.154 11.359 1.00 97.62 100 ARG A O 1
ATOM 810 N N . VAL A 1 101 ? -7.759 9.501 10.641 1.00 97.81 101 VAL A N 1
ATOM 811 C CA . VAL A 1 101 ? -7.462 8.079 10.457 1.00 97.81 101 VAL A CA 1
ATOM 812 C C . VAL A 1 101 ? -8.074 7.544 9.166 1.00 97.81 101 VAL A C 1
ATOM 814 O O . VAL A 1 101 ? -8.974 8.159 8.585 1.00 97.81 101 VAL A O 1
ATOM 817 N N . CYS A 1 102 ? -7.571 6.398 8.730 1.00 98.00 102 CYS A N 1
ATOM 818 C CA . CYS A 1 102 ? -8.123 5.604 7.648 1.00 98.00 102 CYS A CA 1
ATOM 819 C C . CYS A 1 102 ? -8.310 4.164 8.135 1.00 98.00 102 CYS A C 1
ATOM 821 O O . CYS A 1 102 ? -7.422 3.611 8.780 1.00 98.00 102 CYS A O 1
ATOM 823 N N . TRP A 1 103 ? -9.448 3.563 7.813 1.00 97.69 103 TRP A N 1
ATOM 824 C CA . TRP A 1 103 ? -9.729 2.153 8.034 1.00 97.69 103 TRP A CA 1
ATOM 825 C C . TRP A 1 103 ? -9.683 1.413 6.705 1.00 97.69 103 TRP A C 1
ATOM 827 O O . TRP A 1 103 ? -10.318 1.843 5.741 1.00 97.69 103 TRP A O 1
ATOM 837 N N . LEU A 1 104 ? -8.962 0.296 6.679 1.00 97.12 104 LEU A N 1
ATOM 838 C CA . LEU A 1 104 ? -9.056 -0.694 5.610 1.00 97.12 104 LEU A CA 1
ATOM 839 C C . LEU A 1 104 ? -9.865 -1.870 6.144 1.00 97.12 104 LEU A C 1
ATOM 841 O O . LEU A 1 104 ? -9.504 -2.444 7.171 1.00 97.12 104 LEU A O 1
ATOM 845 N N . ARG A 1 105 ? -10.969 -2.206 5.479 1.00 95.94 105 ARG A N 1
ATOM 846 C CA . ARG A 1 105 ? -11.875 -3.278 5.906 1.00 95.94 105 ARG A CA 1
ATOM 847 C C . ARG A 1 105 ? -12.008 -4.341 4.835 1.00 95.94 105 ARG A C 1
ATOM 849 O O . ARG A 1 105 ? -12.290 -4.001 3.692 1.00 95.94 105 ARG A O 1
ATOM 856 N N . LYS A 1 106 ? -11.887 -5.602 5.224 1.00 94.50 106 LYS A N 1
ATOM 857 C CA . LYS A 1 106 ? -12.184 -6.757 4.375 1.00 94.50 106 LYS A CA 1
ATOM 858 C C . LYS A 1 106 ? -12.724 -7.867 5.265 1.00 94.50 106 LYS A C 1
ATOM 860 O O . LYS A 1 106 ? -12.122 -8.185 6.288 1.00 94.50 106 LYS A O 1
ATOM 865 N N . ASP A 1 107 ? -13.883 -8.410 4.912 1.00 90.31 107 ASP A N 1
ATOM 866 C CA . ASP A 1 107 ? -14.591 -9.419 5.705 1.00 90.31 107 ASP A CA 1
ATOM 867 C C . ASP A 1 107 ? -14.775 -8.994 7.180 1.00 90.31 107 ASP A C 1
ATOM 869 O O . ASP A 1 107 ? -15.440 -7.999 7.475 1.00 90.31 107 ASP A O 1
ATOM 873 N N . HIS A 1 108 ? -14.177 -9.734 8.117 1.00 87.44 108 HIS A N 1
ATOM 874 C CA . HIS A 1 108 ? -14.208 -9.462 9.558 1.00 87.44 108 HIS A CA 1
ATOM 875 C C . HIS A 1 108 ? -12.929 -8.796 10.080 1.00 87.44 108 HIS A C 1
ATOM 877 O O . HIS A 1 108 ? -12.715 -8.762 11.289 1.00 87.44 108 HIS A O 1
ATOM 883 N N . VAL A 1 109 ? -12.078 -8.306 9.179 1.00 91.44 109 VAL A N 1
ATOM 884 C CA . VAL A 1 109 ? -10.813 -7.649 9.496 1.00 91.44 109 VAL A CA 1
ATOM 885 C C . VAL A 1 109 ? -10.956 -6.145 9.313 1.00 91.44 109 VAL A C 1
ATOM 887 O O . VAL A 1 109 ? -11.448 -5.667 8.288 1.00 91.44 109 VAL A O 1
ATOM 890 N N . GLU A 1 110 ? -10.442 -5.391 10.281 1.00 94.31 110 GLU A N 1
ATOM 891 C CA . GLU A 1 110 ? -10.259 -3.950 10.163 1.00 94.31 110 GLU A CA 1
ATOM 892 C C . GLU A 1 110 ? -8.825 -3.568 10.530 1.00 94.31 110 GLU A C 1
ATOM 894 O O . GLU A 1 110 ? -8.341 -3.877 11.616 1.00 94.31 110 GLU A O 1
ATOM 899 N N . LEU A 1 111 ? -8.153 -2.848 9.637 1.00 95.25 111 LEU A N 1
ATOM 900 C CA . LEU A 1 111 ? -6.838 -2.271 9.889 1.00 95.25 111 LEU A CA 1
ATOM 901 C C . LEU A 1 111 ? -6.986 -0.773 10.128 1.00 95.25 111 LEU A C 1
ATOM 903 O O . LEU A 1 111 ? -7.721 -0.098 9.404 1.00 95.25 111 LEU A O 1
ATOM 907 N N . LEU A 1 112 ? -6.252 -0.248 11.107 1.00 95.69 112 LEU A N 1
ATOM 908 C CA . LEU A 1 112 ? -6.231 1.176 11.425 1.00 95.69 112 LEU A CA 1
ATOM 909 C C . LEU A 1 112 ? -4.936 1.824 10.931 1.00 95.69 112 LEU A C 1
ATOM 911 O O . LEU A 1 112 ? -3.837 1.442 11.334 1.00 95.69 112 LEU A O 1
ATOM 915 N N . LEU A 1 113 ? -5.080 2.855 10.105 1.00 97.56 113 LEU A N 1
ATOM 916 C CA . LEU A 1 113 ? -3.993 3.710 9.653 1.00 97.56 113 LEU A CA 1
ATOM 917 C C . LEU A 1 113 ? -4.140 5.087 10.289 1.00 97.56 113 LEU A C 1
ATOM 919 O O . LEU A 1 113 ? -5.158 5.767 10.128 1.00 97.56 113 LEU A O 1
ATOM 923 N N . LEU A 1 114 ? -3.097 5.532 10.979 1.00 96.56 114 LEU A N 1
ATOM 924 C CA . LEU A 1 114 ? -3.057 6.864 11.576 1.00 96.56 114 LEU A CA 1
ATOM 925 C C . LEU A 1 114 ? -2.456 7.856 10.584 1.00 96.56 114 LEU A C 1
ATOM 927 O O . LEU A 1 114 ? -1.506 7.530 9.872 1.00 96.56 114 LEU A O 1
ATOM 931 N N . LYS A 1 115 ? -2.992 9.081 10.536 1.00 96.81 115 LYS A N 1
ATOM 932 C CA . LYS A 1 115 ? -2.392 10.145 9.727 1.00 96.81 115 LYS A CA 1
ATOM 933 C C . LYS A 1 115 ? -1.211 10.786 10.459 1.00 96.81 115 LYS A C 1
ATOM 935 O O . LYS A 1 115 ? -1.421 11.555 11.395 1.00 96.8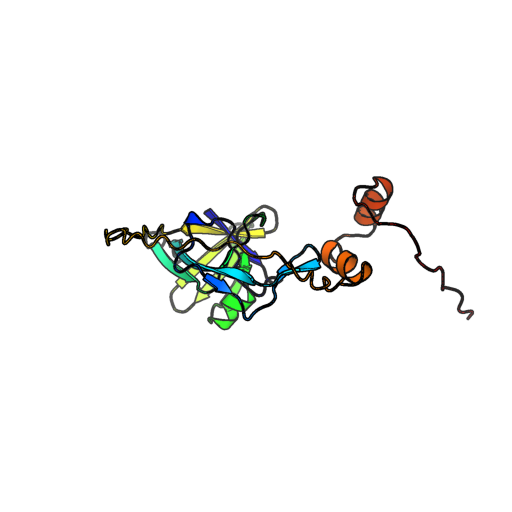1 115 LYS A O 1
ATOM 940 N N . THR A 1 116 ? 0.005 10.534 9.995 1.00 94.25 116 THR A N 1
ATOM 941 C CA . THR A 1 116 ? 1.250 11.148 10.485 1.00 94.25 116 THR A CA 1
ATOM 942 C C . THR A 1 116 ? 2.048 11.691 9.301 1.00 94.25 116 THR A C 1
ATOM 944 O O . THR A 1 116 ? 2.014 11.132 8.206 1.00 94.25 116 THR A O 1
ATOM 947 N N . ASP A 1 117 ? 2.694 12.847 9.464 1.00 91.62 117 ASP A N 1
ATOM 948 C CA . ASP A 1 117 ? 3.437 13.528 8.388 1.00 91.62 117 ASP A CA 1
ATOM 949 C C . ASP A 1 117 ? 2.644 13.658 7.081 1.00 91.62 117 ASP A C 1
ATOM 951 O O . ASP A 1 117 ? 3.129 13.423 5.977 1.00 91.62 117 ASP A O 1
ATOM 955 N N . ARG A 1 118 ? 1.366 14.032 7.228 1.00 93.19 118 ARG A N 1
ATOM 956 C CA . ARG A 1 118 ? 0.388 14.221 6.143 1.00 93.19 118 ARG A CA 1
ATOM 957 C C . ARG A 1 118 ? -0.029 12.937 5.404 1.00 93.19 118 ARG A C 1
ATOM 959 O O . ARG A 1 118 ? -0.908 13.037 4.549 1.00 93.19 118 ARG A O 1
ATOM 966 N N . ARG A 1 119 ? 0.486 11.761 5.773 1.00 96.38 119 ARG A N 1
ATOM 967 C CA . ARG A 1 119 ? 0.235 10.459 5.129 1.00 96.38 119 ARG A CA 1
ATOM 968 C C . ARG A 1 119 ? -0.476 9.497 6.080 1.00 96.38 119 ARG A C 1
ATOM 970 O O . ARG A 1 119 ? -0.274 9.566 7.287 1.00 96.38 119 ARG A O 1
ATOM 977 N N . TYR A 1 120 ? -1.326 8.615 5.560 1.00 98.00 120 TYR A N 1
ATOM 978 C CA . TYR A 1 120 ? -1.932 7.551 6.368 1.00 98.00 120 TYR A CA 1
ATOM 979 C C . TYR A 1 120 ? -0.972 6.369 6.426 1.00 98.00 120 TYR A C 1
ATOM 981 O O . TYR A 1 120 ? -0.595 5.841 5.381 1.00 98.00 120 TYR A O 1
ATOM 989 N N . ARG A 1 121 ? -0.560 5.979 7.634 1.00 97.69 121 ARG A N 1
ATOM 990 C CA . ARG A 1 121 ? 0.467 4.959 7.848 1.00 97.69 121 ARG A CA 1
ATOM 991 C C . ARG A 1 121 ? -0.093 3.753 8.584 1.00 97.69 121 ARG A C 1
ATOM 993 O O . ARG A 1 121 ? -0.705 3.896 9.644 1.00 97.69 121 ARG A O 1
ATOM 1000 N N . LEU A 1 122 ? 0.163 2.572 8.033 1.00 96.19 122 LEU A N 1
ATOM 1001 C CA . LEU A 1 122 ? -0.061 1.288 8.676 1.00 96.19 122 LEU A CA 1
ATOM 1002 C C . LEU A 1 122 ? 1.217 0.847 9.387 1.00 96.19 122 LEU A C 1
ATOM 1004 O O . LEU A 1 122 ? 2.274 0.734 8.761 1.00 96.19 122 LEU A O 1
ATOM 1008 N N . LYS A 1 123 ? 1.116 0.552 10.683 1.00 94.19 123 LYS A N 1
ATOM 1009 C CA . LYS A 1 123 ? 2.204 -0.087 11.429 1.00 94.19 123 LYS A CA 1
ATOM 1010 C C . LYS A 1 123 ? 2.120 -1.595 11.252 1.00 94.19 123 LYS A C 1
ATOM 1012 O O . LYS A 1 123 ? 1.080 -2.194 11.504 1.00 94.19 123 LYS A O 1
ATOM 1017 N N . ALA A 1 124 ? 3.229 -2.193 10.834 1.00 91.62 124 ALA A N 1
ATOM 1018 C CA . ALA A 1 124 ? 3.318 -3.620 10.575 1.00 91.62 124 ALA A CA 1
ATOM 1019 C C . ALA A 1 124 ? 4.689 -4.179 10.968 1.00 91.62 124 ALA A C 1
ATOM 1021 O O . ALA A 1 124 ? 5.695 -3.460 11.018 1.00 91.62 124 ALA A O 1
ATOM 1022 N N . THR A 1 125 ? 4.746 -5.490 11.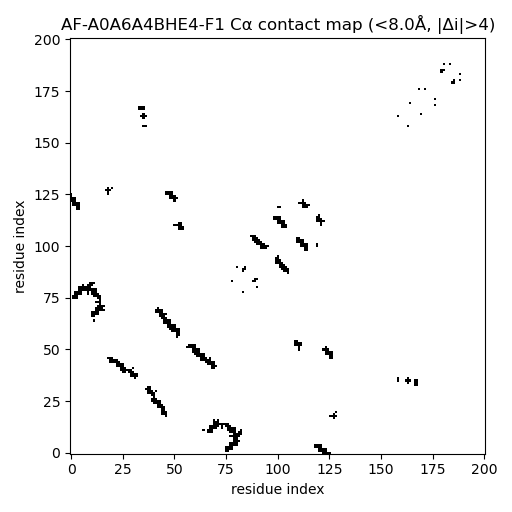163 1.00 87.88 125 THR A N 1
ATOM 1023 C CA . THR A 1 125 ? 5.992 -6.251 11.289 1.00 87.88 125 THR A CA 1
ATOM 1024 C C . THR A 1 125 ? 6.077 -7.218 10.118 1.00 87.88 125 THR A C 1
ATOM 1026 O O . THR A 1 125 ? 5.205 -8.066 9.963 1.00 87.88 125 THR A O 1
ATOM 1029 N N . ALA A 1 126 ? 7.099 -7.112 9.268 1.00 80.19 126 ALA A N 1
ATOM 1030 C CA . ALA A 1 126 ? 7.293 -8.106 8.215 1.00 80.19 126 ALA A CA 1
ATOM 1031 C C . ALA A 1 126 ? 7.667 -9.464 8.811 1.00 80.19 126 ALA A C 1
ATOM 1033 O O . ALA A 1 126 ? 8.447 -9.551 9.763 1.00 80.19 126 ALA A O 1
ATOM 1034 N N . VAL A 1 127 ? 7.139 -10.534 8.221 1.00 75.56 127 VAL A N 1
ATOM 1035 C CA . VAL A 1 127 ? 7.592 -11.891 8.524 1.00 75.56 127 VAL A CA 1
ATOM 1036 C C . VAL A 1 127 ? 8.818 -12.185 7.678 1.00 75.56 127 VAL A C 1
ATOM 1038 O O . VAL A 1 127 ? 8.701 -12.391 6.475 1.00 75.56 127 VAL A O 1
ATOM 1041 N N . ALA A 1 128 ? 9.991 -12.231 8.309 1.00 60.69 128 ALA A N 1
ATOM 1042 C CA . ALA A 1 128 ? 11.177 -12.762 7.655 1.00 60.69 128 ALA A CA 1
ATOM 1043 C C . ALA A 1 128 ? 10.950 -14.253 7.366 1.00 60.69 128 ALA A C 1
ATOM 1045 O O . ALA A 1 128 ? 10.802 -15.060 8.287 1.00 60.69 128 ALA A O 1
ATOM 1046 N N . VAL A 1 129 ? 10.895 -14.617 6.087 1.00 55.00 129 VAL A N 1
ATOM 1047 C CA . VAL A 1 129 ? 10.931 -16.017 5.666 1.00 55.00 129 VAL A CA 1
ATOM 1048 C C . VAL A 1 129 ? 12.392 -16.354 5.409 1.00 55.00 129 VAL A C 1
ATOM 1050 O O . VAL A 1 129 ? 12.952 -16.006 4.373 1.00 55.00 129 VAL A O 1
ATOM 1053 N N . TYR A 1 130 ? 13.032 -16.997 6.383 1.00 47.47 130 TYR A N 1
ATOM 1054 C CA . TYR A 1 130 ? 14.362 -17.557 6.187 1.00 47.47 130 TYR A CA 1
ATOM 1055 C C . TYR A 1 130 ? 14.238 -18.742 5.230 1.00 47.47 130 TYR A C 1
ATOM 1057 O O . TYR A 1 130 ? 13.677 -19.780 5.582 1.00 47.47 130 TYR A O 1
ATOM 1065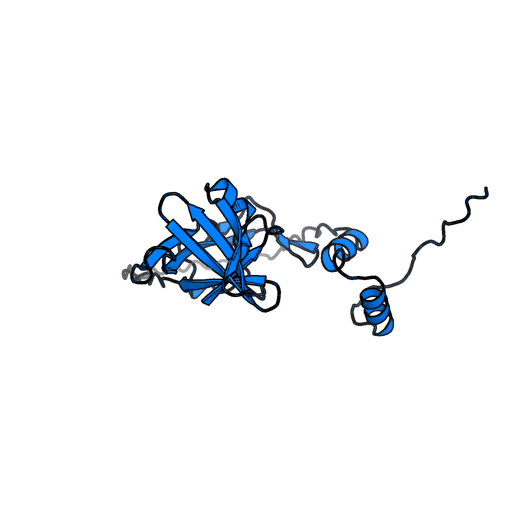 N N . THR A 1 131 ? 14.760 -18.607 4.015 1.00 45.03 131 THR A N 1
ATOM 1066 C CA . THR A 1 131 ? 15.036 -19.772 3.175 1.00 45.03 131 THR A CA 1
ATOM 1067 C C . THR A 1 131 ? 16.138 -20.574 3.855 1.00 45.03 131 THR A C 1
ATOM 1069 O O . THR A 1 131 ? 17.301 -20.166 3.841 1.00 45.03 131 THR A O 1
ATOM 1072 N N . VAL A 1 132 ? 15.784 -21.700 4.475 1.00 36.88 132 VAL A N 1
ATOM 1073 C CA . VAL A 1 132 ? 16.773 -22.702 4.880 1.00 36.88 132 VAL A CA 1
ATOM 1074 C C . VAL A 1 132 ? 17.383 -23.229 3.586 1.00 36.88 132 VAL A C 1
ATOM 1076 O O . VAL A 1 132 ? 16.704 -23.897 2.806 1.00 36.88 132 VAL A O 1
ATOM 1079 N N . GLN A 1 133 ? 18.639 -22.872 3.317 1.00 41.16 133 GLN A N 1
ATOM 1080 C CA . GLN A 1 133 ? 19.404 -23.480 2.236 1.00 41.16 133 GLN A CA 1
ATOM 1081 C C . GLN A 1 133 ? 19.551 -24.962 2.574 1.00 41.16 133 GLN A C 1
ATOM 1083 O O . GLN A 1 133 ? 20.363 -25.343 3.414 1.00 41.16 133 GLN A O 1
ATOM 1088 N N . SER A 1 134 ? 18.718 -25.801 1.963 1.00 37.91 134 SER A N 1
ATOM 1089 C CA . SER A 1 134 ? 18.945 -27.238 1.990 1.00 37.91 134 SER A CA 1
ATOM 1090 C C . SER A 1 134 ? 20.225 -27.483 1.197 1.00 37.91 134 SER A C 1
ATOM 1092 O O . SER A 1 134 ? 20.304 -27.120 0.023 1.00 37.91 134 SER A O 1
ATOM 1094 N N . GLY A 1 135 ? 21.260 -27.985 1.872 1.00 39.50 135 GLY A N 1
ATOM 1095 C CA . GLY A 1 135 ? 22.575 -28.225 1.291 1.00 39.50 135 GLY A CA 1
ATOM 1096 C C . GLY A 1 135 ? 22.492 -29.246 0.162 1.00 39.50 135 GLY A C 1
ATOM 1097 O O . GLY A 1 135 ? 22.550 -30.447 0.409 1.00 39.50 135 GLY A O 1
ATOM 1098 N N . ALA A 1 136 ? 22.373 -28.766 -1.072 1.00 36.75 136 ALA A N 1
ATOM 1099 C CA . ALA A 1 136 ? 22.612 -29.545 -2.273 1.00 36.75 136 ALA A CA 1
ATOM 1100 C C . ALA A 1 136 ? 23.966 -29.127 -2.858 1.00 36.75 136 ALA A C 1
ATOM 1102 O O . ALA A 1 136 ? 24.278 -27.946 -3.005 1.00 36.75 136 ALA A O 1
ATOM 1103 N N . GLN A 1 137 ? 24.784 -30.144 -3.090 1.00 34.62 137 GLN A N 1
ATOM 1104 C CA . GLN A 1 137 ? 26.209 -30.105 -3.380 1.00 34.62 137 GLN A CA 1
ATOM 1105 C C . GLN A 1 137 ? 26.570 -29.224 -4.581 1.00 34.62 137 GLN A C 1
ATOM 1107 O O . GLN A 1 137 ? 25.914 -29.248 -5.621 1.00 34.62 137 GLN A O 1
ATOM 1112 N N . GLN A 1 138 ? 27.687 -28.506 -4.438 1.00 34.16 138 GLN A N 1
ATOM 1113 C CA . GLN A 1 138 ? 28.421 -27.910 -5.547 1.00 34.16 138 GLN A CA 1
ATOM 1114 C C . GLN A 1 138 ? 28.795 -29.002 -6.557 1.00 34.16 138 GLN A C 1
ATOM 1116 O O . GLN A 1 138 ? 29.649 -29.841 -6.276 1.00 34.16 138 GLN A O 1
ATOM 1121 N N . VAL A 1 139 ? 28.200 -28.958 -7.748 1.00 32.28 139 VAL A N 1
ATOM 1122 C CA . VAL A 1 139 ? 28.803 -29.564 -8.935 1.00 32.28 139 VAL A CA 1
ATOM 1123 C C . VAL A 1 139 ? 29.433 -28.435 -9.732 1.00 32.28 139 VAL A C 1
ATOM 1125 O O . VAL A 1 139 ? 28.772 -27.602 -10.345 1.00 32.28 139 VAL A O 1
ATOM 1128 N N . GLN A 1 140 ? 30.752 -28.402 -9.629 1.00 32.66 140 GLN A N 1
ATOM 1129 C CA . GLN A 1 140 ? 31.671 -27.561 -10.367 1.00 32.66 140 GLN A CA 1
ATOM 1130 C C . GLN A 1 140 ? 31.642 -27.992 -11.841 1.00 32.66 140 GLN A C 1
ATOM 1132 O O . GLN A 1 140 ? 32.060 -29.100 -12.168 1.00 32.66 140 GLN A O 1
ATOM 1137 N N . GLN A 1 141 ? 31.157 -27.134 -12.739 1.00 32.59 141 GLN A N 1
ATOM 1138 C CA . GLN A 1 141 ? 31.441 -27.258 -14.169 1.00 32.59 141 GLN A CA 1
ATOM 1139 C C . GLN A 1 141 ? 32.155 -25.998 -14.641 1.00 32.59 141 GLN A C 1
ATOM 1141 O O . GLN A 1 141 ? 31.564 -24.952 -14.893 1.00 32.59 141 GLN A O 1
ATOM 1146 N N . ASN A 1 142 ? 33.477 -26.140 -14.707 1.00 30.16 142 ASN A N 1
ATOM 1147 C CA . ASN A 1 142 ? 34.364 -25.274 -15.457 1.00 30.16 142 ASN A CA 1
ATOM 1148 C C . ASN A 1 142 ? 34.174 -25.578 -16.946 1.00 30.16 142 ASN A C 1
ATOM 1150 O O . ASN A 1 142 ? 34.557 -26.655 -17.394 1.00 30.16 142 ASN A O 1
ATOM 1154 N N . THR A 1 143 ? 33.686 -24.612 -17.713 1.00 32.81 143 THR A N 1
ATOM 1155 C CA . THR A 1 143 ? 34.011 -24.499 -19.139 1.00 32.81 143 THR A CA 1
ATOM 1156 C C . THR A 1 143 ? 34.175 -23.026 -19.462 1.00 32.81 143 THR A C 1
ATOM 1158 O O . THR A 1 143 ? 33.221 -22.255 -19.518 1.00 32.81 143 THR A O 1
ATOM 1161 N N . SER A 1 144 ? 35.439 -22.652 -19.586 1.00 33.41 144 SER A N 1
ATOM 1162 C CA . SER A 1 144 ? 35.943 -21.432 -20.190 1.00 33.41 144 SER A CA 1
ATOM 1163 C C . SER A 1 144 ? 35.609 -21.392 -21.679 1.00 33.41 144 SER A C 1
ATOM 1165 O O . SER A 1 144 ? 35.967 -22.334 -22.378 1.00 33.41 144 SER A O 1
ATOM 1167 N N . ASP A 1 145 ? 35.045 -20.284 -22.159 1.00 30.16 145 ASP A N 1
ATOM 1168 C CA . ASP A 1 145 ? 35.378 -19.767 -23.488 1.00 30.16 145 ASP A CA 1
ATOM 1169 C C . ASP A 1 145 ? 35.212 -18.234 -23.542 1.00 30.16 145 ASP A C 1
ATOM 1171 O O . ASP A 1 145 ? 34.171 -17.711 -23.130 1.00 30.16 145 ASP A O 1
ATOM 1175 N N . PRO A 1 146 ? 36.231 -17.482 -24.008 1.00 40.50 146 PRO A N 1
ATOM 1176 C CA . PRO A 1 146 ? 36.186 -16.034 -24.126 1.00 40.50 146 PRO A CA 1
ATOM 1177 C C . PRO A 1 146 ? 35.891 -15.635 -25.574 1.00 40.50 146 PRO A C 1
ATOM 1179 O O . PRO A 1 146 ? 36.721 -15.847 -26.455 1.00 40.50 146 PRO A O 1
ATOM 1182 N N . THR A 1 147 ? 34.753 -15.000 -25.861 1.00 32.41 147 THR A N 1
ATOM 1183 C CA . THR A 1 147 ? 34.641 -14.190 -27.088 1.00 32.41 147 THR A CA 1
ATOM 1184 C C . THR A 1 147 ? 33.505 -13.165 -27.054 1.00 32.41 147 THR A C 1
ATOM 1186 O O . THR A 1 147 ? 32.328 -13.492 -26.980 1.00 32.41 147 THR A O 1
ATOM 1189 N N . ALA A 1 148 ? 33.925 -11.905 -27.195 1.00 33.88 148 ALA A N 1
ATOM 1190 C CA . ALA A 1 148 ? 33.246 -10.813 -27.894 1.00 33.88 148 ALA A CA 1
ATOM 1191 C C . ALA A 1 148 ? 31.934 -10.235 -27.321 1.00 33.88 148 ALA A C 1
ATOM 1193 O O . ALA A 1 148 ? 30.824 -10.467 -27.794 1.00 33.88 148 ALA A O 1
ATOM 1194 N N . LEU A 1 149 ? 32.145 -9.304 -26.388 1.00 39.03 149 LEU A N 1
ATOM 1195 C CA . LEU A 1 149 ? 31.433 -8.033 -26.229 1.00 39.03 149 LEU A CA 1
ATOM 1196 C C . LEU A 1 149 ? 30.771 -7.514 -27.524 1.00 39.03 149 LEU A C 1
ATOM 1198 O O . LEU A 1 149 ? 31.461 -7.084 -28.441 1.00 39.03 149 LEU A O 1
ATOM 1202 N N . THR A 1 150 ? 29.441 -7.422 -27.541 1.00 33.94 150 THR A N 1
ATOM 1203 C CA . THR A 1 150 ? 28.715 -6.341 -28.233 1.00 33.94 150 THR A CA 1
ATOM 1204 C C . THR A 1 150 ? 27.426 -6.022 -27.471 1.00 33.94 150 THR A C 1
ATOM 1206 O O . THR A 1 150 ? 26.345 -6.535 -27.747 1.00 33.94 150 THR A O 1
ATOM 1209 N N . GLN A 1 151 ? 27.546 -5.141 -26.475 1.00 36.78 151 GLN A N 1
ATOM 1210 C CA . GLN A 1 151 ? 26.410 -4.458 -25.857 1.00 36.78 151 GLN A CA 1
ATOM 1211 C C . GLN A 1 151 ? 25.738 -3.580 -26.924 1.00 36.78 151 GLN A C 1
ATOM 1213 O O . GLN A 1 151 ? 26.208 -2.489 -27.249 1.00 36.78 151 GLN A O 1
ATOM 1218 N N . ARG A 1 152 ? 24.625 -4.049 -27.494 1.00 32.38 152 ARG A N 1
ATOM 1219 C CA . ARG A 1 152 ? 23.710 -3.181 -28.240 1.00 32.38 152 ARG A CA 1
ATOM 1220 C C . ARG A 1 152 ? 23.014 -2.262 -27.239 1.00 32.3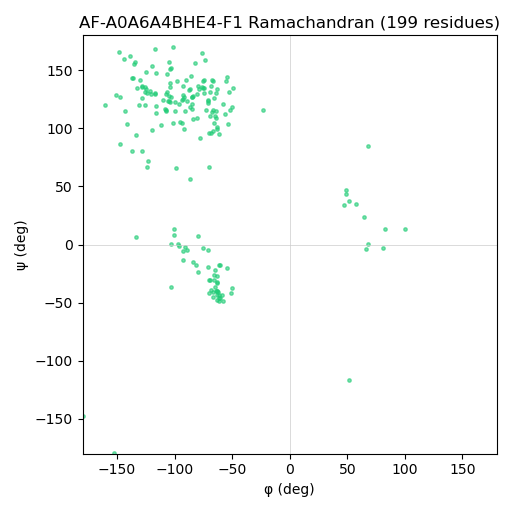8 152 ARG A C 1
ATOM 1222 O O . ARG A 1 152 ? 22.015 -2.639 -26.637 1.00 32.38 152 ARG A O 1
ATOM 1229 N N . SER A 1 153 ? 23.559 -1.058 -27.077 1.00 40.69 153 SER A N 1
ATOM 1230 C CA . SER A 1 153 ? 22.854 0.084 -26.494 1.00 40.69 153 SER A CA 1
ATOM 1231 C C . SER A 1 153 ? 21.549 0.292 -27.270 1.00 40.69 153 SER A C 1
ATOM 1233 O O . SER A 1 153 ? 21.564 0.731 -28.422 1.00 40.69 153 SER A O 1
ATOM 1235 N N . ARG A 1 154 ? 20.418 -0.111 -26.681 1.00 41.25 154 ARG A N 1
ATOM 1236 C CA . ARG A 1 154 ? 19.089 0.223 -27.193 1.00 41.25 154 ARG A CA 1
ATOM 1237 C C . ARG A 1 154 ? 18.662 1.541 -26.558 1.00 41.25 154 ARG A C 1
ATOM 1239 O O . ARG A 1 154 ? 18.696 1.717 -25.345 1.00 41.25 154 ARG A O 1
ATOM 1246 N N . LYS A 1 155 ? 18.353 2.478 -27.448 1.00 38.56 155 LYS A N 1
ATOM 1247 C CA . LYS A 1 155 ? 18.001 3.877 -27.217 1.00 38.56 155 LYS A CA 1
ATOM 1248 C C . LYS A 1 155 ? 16.903 3.978 -26.150 1.00 38.56 155 LYS A C 1
ATOM 1250 O O . LYS A 1 155 ? 15.818 3.440 -26.349 1.00 38.56 155 LYS A O 1
ATOM 1255 N N . LYS A 1 156 ? 17.211 4.649 -25.034 1.00 46.59 156 LYS A N 1
ATOM 1256 C CA . LYS A 1 156 ? 16.245 5.026 -23.994 1.00 46.59 156 LYS A CA 1
ATOM 1257 C C . LYS A 1 156 ? 15.082 5.768 -24.655 1.00 46.59 156 LYS A C 1
ATOM 1259 O O . LYS A 1 156 ? 15.317 6.675 -25.451 1.00 46.59 156 LYS A O 1
ATOM 1264 N N . SER A 1 157 ? 13.855 5.374 -24.337 1.00 46.56 157 SER A N 1
ATOM 1265 C CA . SER A 1 157 ? 12.669 6.167 -24.647 1.00 46.56 157 SER A CA 1
ATOM 1266 C C . SER A 1 157 ? 12.739 7.447 -23.815 1.00 46.56 157 SER A C 1
ATOM 1268 O O . SER A 1 157 ? 12.433 7.431 -22.623 1.00 46.56 157 SER A O 1
ATOM 1270 N N . ASP A 1 158 ? 13.216 8.536 -24.414 1.00 49.19 158 ASP A N 1
ATOM 1271 C CA . ASP A 1 158 ? 13.167 9.861 -23.804 1.00 49.19 158 ASP A CA 1
ATOM 1272 C C . ASP A 1 158 ? 11.699 10.297 -23.742 1.00 49.19 158 ASP A C 1
ATOM 1274 O O . ASP A 1 158 ? 11.161 10.828 -24.711 1.00 49.19 158 ASP A O 1
ATOM 1278 N N . ALA A 1 159 ? 11.048 10.082 -22.594 1.00 56.41 159 ALA A N 1
ATOM 1279 C CA . ALA A 1 159 ? 9.880 10.879 -22.229 1.00 56.41 159 ALA A CA 1
ATOM 1280 C C . ALA A 1 159 ? 10.257 12.353 -22.419 1.00 56.41 159 ALA A C 1
ATOM 1282 O O . ALA A 1 159 ? 11.368 12.756 -22.030 1.00 56.41 159 ALA A O 1
ATOM 1283 N N . SER A 1 160 ? 9.384 13.143 -23.045 1.00 63.41 160 SER A N 1
ATOM 1284 C CA . SER A 1 160 ? 9.685 14.547 -23.321 1.00 63.41 160 SER A CA 1
ATOM 1285 C C . SER A 1 160 ? 10.065 15.242 -22.011 1.00 63.41 160 SER A C 1
ATOM 1287 O O . SER A 1 160 ? 9.552 14.905 -20.939 1.00 63.41 160 SER A O 1
ATOM 1289 N N . SER A 1 161 ? 11.014 16.180 -22.050 1.00 58.72 161 SER A N 1
ATOM 1290 C CA . SER A 1 161 ? 11.428 16.903 -20.839 1.00 58.72 161 SER A CA 1
ATOM 1291 C C . SER A 1 161 ? 10.209 17.463 -20.097 1.00 58.72 161 SER A C 1
ATOM 1293 O O . SER A 1 161 ? 10.142 17.362 -18.876 1.00 58.72 161 SER A O 1
ATOM 1295 N N . LEU A 1 162 ? 9.202 17.937 -20.838 1.00 56.88 162 LEU A N 1
ATOM 1296 C CA . LEU A 1 162 ? 7.935 18.435 -20.312 1.00 56.88 162 LEU A CA 1
ATOM 1297 C C . LEU A 1 162 ? 7.123 17.376 -19.545 1.00 56.88 162 LEU A C 1
ATOM 1299 O O . LEU A 1 162 ? 6.644 17.675 -18.456 1.00 56.88 162 LEU A O 1
ATOM 1303 N N . GLU A 1 163 ? 7.006 16.141 -20.040 1.00 57.22 163 GLU A N 1
ATOM 1304 C CA . GLU A 1 163 ? 6.343 15.044 -19.309 1.00 57.22 163 GLU A CA 1
ATOM 1305 C C . GLU A 1 163 ? 7.079 14.709 -18.006 1.00 57.22 163 GLU A C 1
ATOM 1307 O O . GLU A 1 163 ? 6.449 14.512 -16.966 1.00 57.22 163 GLU A O 1
ATOM 1312 N N . ARG A 1 164 ? 8.419 14.718 -18.025 1.00 65.12 164 ARG A N 1
ATOM 1313 C CA . ARG A 1 164 ? 9.232 14.531 -16.810 1.00 65.12 164 ARG A CA 1
ATOM 1314 C C . ARG A 1 164 ? 9.001 15.651 -15.795 1.00 65.12 164 ARG A C 1
ATOM 1316 O O . ARG A 1 164 ? 8.912 15.375 -14.599 1.00 65.12 164 ARG A O 1
ATOM 1323 N N . TRP A 1 165 ? 8.885 16.897 -16.254 1.00 69.94 165 TRP A N 1
ATOM 1324 C CA . TRP A 1 165 ? 8.558 18.041 -15.398 1.00 69.94 165 TRP A CA 1
ATOM 1325 C C . TRP A 1 165 ? 7.142 17.942 -14.835 1.00 69.94 165 TRP A C 1
ATOM 1327 O O . TRP A 1 165 ? 6.952 18.124 -13.632 1.00 69.94 165 TRP A O 1
ATOM 1337 N N . HIS A 1 166 ? 6.168 17.597 -15.677 1.00 65.69 166 HIS A N 1
ATOM 1338 C CA . HIS A 1 166 ? 4.783 17.420 -15.268 1.00 65.69 166 HIS A CA 1
ATOM 1339 C C . HIS A 1 166 ? 4.674 16.357 -14.170 1.00 65.69 166 HIS A C 1
ATOM 1341 O O . HIS A 1 166 ? 4.127 16.635 -13.112 1.00 65.69 166 HIS A O 1
ATOM 1347 N N . LEU A 1 167 ? 5.295 15.188 -14.335 1.00 66.00 167 LEU A N 1
ATOM 1348 C CA . LEU A 1 167 ? 5.243 14.126 -13.323 1.00 66.00 167 LEU A CA 1
ATOM 1349 C C . LEU A 1 167 ? 5.956 14.498 -12.016 1.00 66.00 167 LEU A C 1
ATOM 1351 O O . LEU A 1 167 ? 5.438 14.227 -10.934 1.00 66.00 167 LEU A O 1
ATOM 1355 N N . ARG A 1 168 ? 7.118 15.159 -12.089 1.00 66.94 168 ARG A N 1
ATOM 1356 C CA . ARG A 1 168 ? 7.876 15.543 -10.885 1.00 66.94 168 ARG A CA 1
ATOM 1357 C C . ARG A 1 168 ? 7.200 16.647 -10.078 1.00 66.94 168 ARG A C 1
ATOM 1359 O O . ARG A 1 168 ? 7.380 16.699 -8.861 1.00 66.94 168 ARG A O 1
ATOM 1366 N N . PHE A 1 169 ? 6.460 17.539 -10.740 1.00 69.94 169 PHE A N 1
ATOM 1367 C CA . PHE A 1 169 ? 6.033 18.800 -10.137 1.00 69.94 169 PHE A CA 1
ATOM 1368 C C . PHE A 1 169 ? 4.562 19.173 -10.331 1.00 69.94 169 PHE A C 1
ATOM 1370 O O . PHE A 1 169 ? 4.170 20.242 -9.866 1.00 69.94 169 PHE A O 1
ATOM 1377 N N . ALA A 1 170 ? 3.719 18.305 -10.902 1.00 67.50 170 ALA A N 1
ATOM 1378 C CA . ALA A 1 170 ? 2.274 18.546 -11.052 1.00 67.50 170 ALA A CA 1
ATOM 1379 C C . ALA A 1 170 ? 1.565 18.896 -9.731 1.00 67.50 170 ALA A C 1
ATOM 1381 O O . ALA A 1 170 ? 0.483 19.478 -9.737 1.00 67.50 170 ALA A O 1
ATOM 1382 N N . HIS A 1 171 ? 2.167 18.556 -8.589 1.00 71.25 171 HIS A N 1
ATOM 1383 C CA . HIS A 1 171 ? 1.618 18.812 -7.258 1.00 71.25 171 HIS A CA 1
ATOM 1384 C C . HIS A 1 171 ? 2.274 19.990 -6.517 1.00 71.25 171 HIS A C 1
ATOM 1386 O O . HIS A 1 171 ? 1.896 20.273 -5.376 1.00 71.25 171 HIS A O 1
ATOM 1392 N N . LEU A 1 172 ? 3.256 20.675 -7.117 1.00 72.81 172 LEU A N 1
ATOM 1393 C CA . LEU A 1 172 ? 3.850 21.879 -6.537 1.00 72.81 172 LEU A CA 1
ATOM 1394 C C . LEU A 1 172 ? 3.047 23.125 -6.913 1.00 72.81 172 LEU A C 1
ATOM 1396 O O . LEU A 1 172 ? 2.534 23.257 -8.018 1.00 72.81 172 LEU A O 1
ATOM 1400 N N . ASN A 1 173 ? 2.971 24.077 -5.982 1.00 65.88 173 ASN A N 1
ATOM 1401 C CA . ASN A 1 173 ? 2.391 25.384 -6.268 1.00 65.88 173 ASN A CA 1
ATOM 1402 C C . ASN A 1 173 ? 3.411 26.309 -6.953 1.00 65.88 173 ASN A C 1
ATOM 1404 O O . ASN A 1 173 ? 4.624 26.156 -6.796 1.00 65.88 173 ASN A O 1
ATOM 1408 N N . LEU A 1 174 ? 2.902 27.303 -7.686 1.00 56.75 174 LEU A N 1
ATOM 1409 C CA . LEU A 1 174 ? 3.710 28.250 -8.460 1.00 56.75 174 LEU A CA 1
ATOM 1410 C C . LEU A 1 174 ? 4.847 28.916 -7.646 1.00 56.75 174 LEU A C 1
ATOM 1412 O O . LEU A 1 174 ? 5.970 28.956 -8.144 1.00 56.75 174 LEU A O 1
ATOM 1416 N N . PRO A 1 175 ? 4.650 29.342 -6.379 1.00 67.19 175 PRO A N 1
ATOM 1417 C CA . PRO A 1 175 ? 5.742 29.907 -5.580 1.00 67.19 175 PRO A CA 1
ATOM 1418 C C . PRO A 1 175 ? 6.859 28.909 -5.237 1.00 67.19 175 PRO A C 1
ATOM 1420 O O . PRO A 1 175 ? 8.013 29.300 -5.063 1.00 67.19 175 PRO A O 1
ATOM 1423 N N . ALA A 1 176 ? 6.543 27.618 -5.090 1.00 67.69 176 ALA A N 1
ATOM 1424 C CA . ALA A 1 176 ? 7.557 26.586 -4.886 1.00 67.69 176 ALA A CA 1
ATOM 1425 C C . ALA A 1 176 ? 8.378 26.363 -6.162 1.00 67.69 176 ALA A C 1
ATOM 1427 O O . ALA A 1 176 ? 9.601 26.296 -6.075 1.00 67.69 176 ALA A O 1
ATOM 1428 N N . LEU A 1 177 ? 7.719 26.344 -7.324 1.00 65.44 177 LEU A N 1
ATOM 1429 C CA . LEU A 1 177 ? 8.376 26.244 -8.629 1.00 65.44 177 LEU A CA 1
ATOM 1430 C C . LEU A 1 177 ? 9.319 27.426 -8.892 1.00 65.44 177 LEU A C 1
ATOM 1432 O O . LEU A 1 177 ? 10.473 27.214 -9.250 1.00 65.44 177 LEU A O 1
ATOM 1436 N N . GLN A 1 178 ? 8.874 28.656 -8.619 1.00 59.56 178 GLN A N 1
ATOM 1437 C CA . GLN A 1 178 ? 9.691 29.867 -8.781 1.00 59.56 178 GLN A CA 1
ATOM 1438 C C . GLN A 1 178 ? 10.968 29.829 -7.934 1.00 59.56 178 GLN A C 1
ATOM 1440 O O . GLN A 1 178 ? 12.049 30.135 -8.426 1.00 59.56 178 GLN A O 1
ATOM 1445 N N . ARG A 1 179 ? 10.876 29.393 -6.671 1.00 66.31 179 ARG A N 1
ATOM 1446 C CA . ARG A 1 179 ? 12.065 29.246 -5.813 1.00 66.31 179 ARG A CA 1
ATOM 1447 C C . ARG A 1 179 ? 13.025 28.176 -6.323 1.00 66.31 179 ARG A C 1
ATOM 1449 O O . ARG A 1 179 ? 14.230 28.348 -6.208 1.00 66.31 179 ARG A O 1
ATOM 1456 N N . MET A 1 180 ? 12.512 27.079 -6.872 1.00 66.00 180 MET A N 1
ATOM 1457 C CA . MET A 1 180 ? 13.358 26.018 -7.422 1.00 66.00 180 MET A CA 1
ATOM 1458 C C . MET A 1 180 ? 14.097 26.468 -8.685 1.00 66.00 180 MET A C 1
ATOM 1460 O O . MET A 1 180 ? 15.281 26.162 -8.812 1.00 66.00 180 MET A O 1
ATOM 1464 N N . ALA A 1 181 ? 13.433 27.245 -9.548 1.00 62.22 181 ALA A N 1
ATOM 1465 C CA . ALA A 1 181 ? 14.048 27.876 -10.714 1.00 62.22 181 ALA A CA 1
ATOM 1466 C C . ALA A 1 181 ? 15.164 28.850 -10.303 1.00 62.22 181 ALA A C 1
ATOM 1468 O O . ALA A 1 181 ? 16.290 28.743 -10.774 1.00 62.22 181 ALA A O 1
ATOM 1469 N N . MET A 1 182 ? 14.881 29.739 -9.342 1.00 61.28 182 MET A N 1
ATOM 1470 C CA . MET A 1 182 ? 15.838 30.746 -8.860 1.00 61.28 182 MET A CA 1
ATOM 1471 C C . MET A 1 182 ? 17.094 30.160 -8.202 1.00 61.28 182 MET A C 1
ATOM 1473 O O . MET A 1 182 ? 18.127 30.822 -8.165 1.00 61.28 182 MET A O 1
ATOM 1477 N N . HIS A 1 183 ? 17.003 28.959 -7.631 1.00 67.50 183 HIS A N 1
ATOM 1478 C CA . HIS A 1 183 ? 18.110 28.323 -6.915 1.00 67.50 183 HIS A CA 1
ATOM 1479 C C . HIS A 1 183 ? 18.848 27.260 -7.744 1.00 67.50 183 HIS A C 1
ATOM 1481 O O . HIS A 1 183 ? 19.669 26.543 -7.176 1.00 67.50 183 HIS A O 1
ATOM 1487 N N . GLU A 1 184 ? 18.551 27.136 -9.047 1.00 60.06 184 GLU A N 1
ATOM 1488 C CA . GLU A 1 184 ? 19.169 26.166 -9.973 1.00 60.06 184 GLU A CA 1
ATOM 1489 C C . GLU A 1 184 ? 19.239 24.736 -9.403 1.00 60.06 184 GLU A C 1
ATOM 1491 O O . GLU A 1 184 ? 20.162 23.965 -9.661 1.00 60.06 184 GLU A O 1
ATOM 1496 N N . VAL A 1 185 ? 18.238 24.349 -8.605 1.00 58.16 185 VAL A N 1
ATOM 1497 C CA . VAL A 1 185 ? 18.267 23.088 -7.835 1.00 58.16 185 VAL A CA 1
ATOM 1498 C C . VAL A 1 185 ? 18.122 21.859 -8.751 1.00 58.16 185 VAL A C 1
ATOM 1500 O O . VAL A 1 185 ? 18.206 20.714 -8.307 1.00 58.16 185 VAL A O 1
A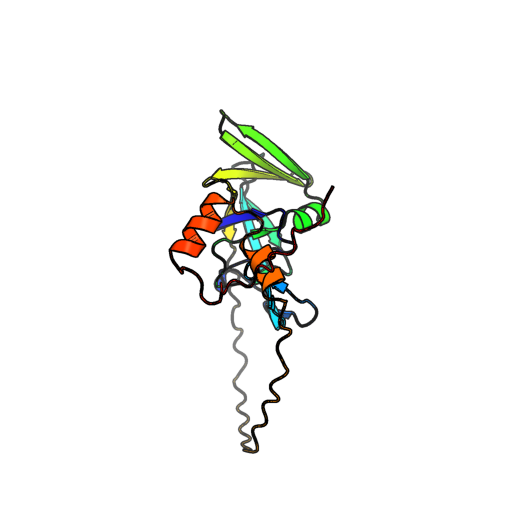TOM 1503 N N . THR A 1 186 ? 17.907 22.076 -10.050 1.00 57.12 186 THR A N 1
ATOM 1504 C CA . THR A 1 186 ? 17.669 21.044 -11.058 1.00 57.12 186 THR A CA 1
ATOM 1505 C C . THR A 1 186 ? 18.331 21.413 -12.383 1.00 57.12 186 THR A C 1
ATOM 1507 O O . THR A 1 186 ? 17.917 22.362 -13.047 1.00 57.12 186 THR A O 1
ATOM 1510 N N . ALA A 1 187 ? 19.326 20.628 -12.801 1.00 51.06 187 ALA A N 1
ATOM 1511 C CA . ALA A 1 187 ? 19.955 20.769 -14.112 1.00 51.06 187 ALA A CA 1
ATOM 1512 C C . ALA A 1 187 ? 18.947 20.497 -15.249 1.00 51.06 187 ALA A C 1
ATOM 1514 O O . ALA A 1 187 ? 18.234 19.491 -15.213 1.00 51.06 187 ALA A O 1
ATOM 1515 N N . GLY A 1 188 ? 18.921 21.368 -16.266 1.00 54.62 188 GLY A N 1
ATOM 1516 C CA . GLY A 1 188 ? 18.080 21.217 -17.465 1.00 54.62 188 GLY A CA 1
ATOM 1517 C C . GLY A 1 188 ? 16.784 22.037 -17.485 1.00 54.62 188 GLY A C 1
ATOM 1518 O O . GLY A 1 188 ? 15.932 21.780 -18.332 1.00 54.62 188 GLY A O 1
ATOM 1519 N N . MET A 1 189 ? 16.625 23.011 -16.585 1.00 57.59 189 MET A N 1
ATOM 1520 C CA . MET A 1 189 ? 15.554 24.016 -16.634 1.00 57.59 189 MET A CA 1
ATOM 1521 C C . MET A 1 189 ? 15.982 25.206 -17.511 1.00 57.59 189 MET A C 1
ATOM 1523 O O . MET A 1 189 ? 16.054 26.334 -17.041 1.00 57.59 189 MET A O 1
ATOM 1527 N N . ASN A 1 190 ? 16.342 24.941 -18.771 1.00 50.25 190 ASN A N 1
ATOM 1528 C CA . ASN A 1 190 ? 16.614 26.012 -19.729 1.00 50.25 190 ASN A CA 1
ATOM 1529 C C . ASN A 1 190 ? 15.288 26.420 -20.369 1.00 50.25 190 ASN A C 1
ATOM 1531 O O . ASN A 1 190 ? 14.603 25.593 -20.972 1.00 50.25 190 ASN A O 1
ATOM 1535 N N . GLU A 1 191 ? 14.921 27.678 -20.158 1.00 49.69 191 GLU A N 1
ATOM 1536 C CA . GLU A 1 191 ? 13.715 28.304 -20.680 1.00 49.69 191 GLU A CA 1
ATOM 1537 C C . GLU A 1 191 ? 13.773 28.384 -22.210 1.00 49.69 191 GLU A C 1
ATOM 1539 O O . GLU A 1 191 ? 14.523 29.172 -22.771 1.00 49.69 191 GLU A O 1
ATOM 1544 N N . GLU A 1 192 ? 12.931 27.601 -22.873 1.00 44.56 192 GLU A N 1
ATOM 1545 C CA . GLU A 1 192 ? 12.200 28.063 -24.055 1.00 44.56 192 GLU A CA 1
ATOM 1546 C C . GLU A 1 192 ? 10.719 27.846 -23.733 1.00 44.56 192 GLU A C 1
ATOM 1548 O O . GLU A 1 192 ? 10.069 26.896 -24.165 1.00 44.56 192 GLU A O 1
ATOM 1553 N N . LEU A 1 193 ? 10.206 28.684 -22.828 1.00 43.31 193 LEU A N 1
ATOM 1554 C CA . LEU A 1 193 ? 8.778 28.953 -22.784 1.00 43.31 193 LEU A CA 1
ATOM 1555 C C . LEU A 1 193 ? 8.535 29.934 -23.928 1.00 43.31 193 LEU A C 1
ATOM 1557 O O . LEU A 1 193 ? 8.723 31.133 -23.745 1.00 43.31 193 LEU A O 1
ATOM 1561 N N . ASP A 1 194 ? 8.209 29.416 -25.112 1.00 37.81 194 ASP A N 1
ATOM 1562 C CA . ASP A 1 194 ? 7.785 30.250 -26.234 1.00 37.81 194 ASP A CA 1
ATOM 1563 C C . ASP A 1 194 ? 6.642 31.161 -25.762 1.00 37.81 194 ASP A C 1
ATOM 1565 O O . ASP A 1 194 ? 5.565 30.700 -25.367 1.00 37.81 194 ASP A O 1
ATOM 1569 N N . GLU A 1 195 ? 6.903 32.469 -25.768 1.00 42.31 195 GLU A N 1
ATOM 1570 C CA . GLU A 1 195 ? 5.916 33.521 -25.544 1.00 42.31 195 GLU A CA 1
ATOM 1571 C C . GLU A 1 195 ? 4.966 33.605 -26.746 1.00 42.31 195 GLU A C 1
ATOM 1573 O O . GLU A 1 195 ? 4.931 34.603 -27.459 1.00 42.31 195 GLU A O 1
ATOM 1578 N N . ASP A 1 196 ? 4.153 32.576 -26.975 1.00 40.25 196 ASP A N 1
ATOM 1579 C CA . ASP A 1 196 ? 3.055 32.645 -27.942 1.00 40.25 196 ASP A CA 1
ATOM 1580 C C . ASP A 1 196 ? 1.736 32.931 -27.214 1.00 40.25 196 ASP A C 1
ATOM 1582 O O . ASP A 1 196 ? 0.803 32.133 -27.130 1.00 40.25 196 ASP A O 1
ATOM 1586 N N . MET A 1 197 ? 1.677 34.135 -26.645 1.00 43.97 197 MET A N 1
ATOM 1587 C CA . MET A 1 197 ? 0.442 34.789 -26.212 1.00 43.97 197 MET A CA 1
ATOM 1588 C C . MET A 1 197 ? 0.343 36.156 -26.886 1.00 43.97 197 MET A C 1
ATOM 1590 O O . MET A 1 197 ? 0.372 37.208 -26.252 1.00 43.97 197 MET A O 1
ATOM 1594 N N . SER A 1 198 ? 0.184 36.138 -28.207 1.00 41.62 198 SER A N 1
ATOM 1595 C CA . SER A 1 198 ? -0.415 37.257 -28.932 1.00 41.62 198 SER A CA 1
ATOM 1596 C C . SER A 1 198 ? -1.547 36.756 -29.832 1.00 41.62 198 SER A C 1
ATOM 1598 O O . SER A 1 198 ? -1.409 36.562 -31.032 1.00 41.62 198 SER A O 1
ATOM 1600 N N . SER A 1 199 ? -2.718 36.546 -29.227 1.00 35.25 199 SER A N 1
ATOM 1601 C CA . SER A 1 199 ? -3.993 36.563 -29.951 1.00 35.25 199 SER A CA 1
ATOM 1602 C C . SER A 1 199 ? -4.742 37.842 -29.569 1.00 35.25 199 SER A C 1
ATOM 1604 O O . SER A 1 199 ? -5.080 38.001 -28.394 1.00 35.25 199 SER A O 1
ATOM 1606 N N . PRO A 1 200 ? -4.978 38.777 -30.505 1.00 46.75 200 PRO A N 1
ATOM 1607 C CA . PRO A 1 200 ? -5.749 39.978 -30.220 1.00 46.75 200 PRO A CA 1
ATOM 1608 C C . PRO A 1 200 ? -7.250 39.652 -30.149 1.00 46.75 200 PRO A C 1
ATOM 1610 O O . PRO A 1 200 ? -7.776 38.930 -30.998 1.00 46.75 200 PRO A O 1
ATOM 1613 N N . CYS A 1 201 ? -7.921 40.199 -29.132 1.00 42.25 201 CYS A N 1
ATOM 1614 C CA . CYS A 1 201 ? -9.360 40.476 -29.151 1.00 42.25 201 CYS A CA 1
ATOM 1615 C C . CYS A 1 201 ? -9.595 41.878 -29.720 1.00 42.25 201 CYS A C 1
ATOM 1617 O O . CYS A 1 201 ? -8.759 42.765 -29.427 1.00 42.25 201 CYS A O 1
#

Sequence (201 aa):
MEWVLDSASDVHVCNQRSVLHNVRKDEVHFFQGYDGNAREDEYVGDVTLRVTDNTKPHAELKLPFTNVLFSPTAPDNLLSMDTLERDGWVVKFGFINSQRVCWLRKDHVELLLLKTDRRYRLKATAVAVYTVQSGAQQVQQNTSDPTALTQRSRKKSDASSLERWHLRFAHLNLPALQRMAMHEVTAGMNEELDEDMSSPC

pLDDT: mean 76.48, std 22.41, range [30.16, 98.0]

Mean predicted aligned error: 15.36 Å

Secondary structure (DSSP, 8-state):
-EEEEESS-SS-EE--GGG-EEEEE--S--EE-TTS-EE-S-EEEEEEEEEEETTEEEEEEEEEEEEEEE-TT-SSEEEEHHHHHHTT-EEEEEEETTEEEEEEEETTEEEEEEEETTEEEEE-EE---------------------------PPP----HHHHHHHHHTTS-HHHHHHHHHTT-STT-------------

Nearest PDB structures (foldseek):
  8vl4-assembly1_A  TM=5.416E-01  e=3.044E+00  synthetic construct

Organism: NCBI:txid129364